Protein AF-A0A1V1PHQ9-F1 (afdb_monomer_lite)

Foldseek 3Di:
DPPPPVVVVVVVVVVVVVVVVVVVVLVVVLVVLLVVCVVVVNDLVSADDDPNLVVLVVCCVPPVPVDDPSSVVSSVSNVVVPDDDDDDDDPVPVVVVVVVVVVVVVVVVVVVVVVVVVVVVVVVVVVVVVVVVVVVVVVVVVVVVVVVVVVVVVVVVVVVVVVVVVVVVVVVVVVVVVVVVVVVVVVVVVVVVVVVVVVVVVVVVVVVVVVVVVVVVVVVVVVVVVVVVVVVVVVVVVVVVVVVVVVVVVVVVVVVVVVVVVVVVVVVVVVVVVVVVVVVVVVVVVVVVVVLVVVVVVLVVVVVPDPDDPVVVVVVVVVDCVVVSVD

Sequence (327 aa):
MVHDILFKEWGRLHGWIQENRDFRLWRKRIQSKMWYWEKNGQKNEDLLTGELLTDSLQWLTNDANQIEFSEKRYIQNSAAKNKPDATKQGLTFISRCILLFILMGSLGFGIWYVWDINRNMTRLSQKNATLFQDLVKTQKKLSHTKIALDNLNKKFKESEKKWQNALDKASSADHKIAQANEKLQSAQDIKWRSEQQMQFATQKLKESKTLLTQARKKQEALKEQTQEFENHYQEQVAAIQRQTLELEEQKKQAEIKMAAAEQLAQDAQAQLQLVSEKKAQSETLIQEMKQKQATLTQAACAFALTHLTLDEWRVQMEKSPLKTICK

Structure (mmCIF, N/CA/C/O backbone):
data_AF-A0A1V1PHQ9-F1
#
_entry.id   AF-A0A1V1PHQ9-F1
#
loop_
_atom_site.group_PDB
_atom_site.id
_atom_site.type_symbol
_atom_site.label_atom_id
_atom_site.label_alt_id
_atom_site.label_comp_id
_atom_site.label_asym_id
_atom_site.label_entity_id
_atom_site.label_seq_id
_atom_site.pdbx_PDB_ins_code
_atom_site.Cartn_x
_atom_site.Cartn_y
_atom_site.Cartn_z
_atom_site.occupancy
_atom_site.B_iso_or_equiv
_atom_site.auth_seq_id
_atom_site.auth_comp_id
_atom_site.auth_asym_id
_atom_site.auth_atom_id
_atom_site.pdbx_PDB_model_num
ATOM 1 N N . MET A 1 1 ? 130.730 26.580 -158.365 1.00 49.72 1 MET A N 1
ATOM 2 C CA . MET A 1 1 ? 129.714 27.416 -157.686 1.00 49.72 1 MET A CA 1
ATOM 3 C C . MET A 1 1 ? 128.763 28.001 -158.726 1.00 49.72 1 MET A C 1
ATOM 5 O O . MET A 1 1 ? 129.133 29.007 -159.294 1.00 49.72 1 MET A O 1
ATOM 9 N N . VAL A 1 2 ? 127.637 27.334 -159.029 1.00 46.44 2 VAL A N 1
ATOM 10 C CA . VAL A 1 2 ? 126.248 27.856 -159.233 1.00 46.44 2 VAL A CA 1
ATOM 11 C C . VAL A 1 2 ? 125.299 26.624 -159.226 1.00 46.44 2 VAL A C 1
ATOM 13 O O . VAL A 1 2 ? 124.386 26.502 -160.031 1.00 46.44 2 VAL A O 1
ATOM 16 N N . HIS A 1 3 ? 125.563 25.629 -158.366 1.00 40.47 3 HIS A N 1
ATOM 17 C CA . HIS A 1 3 ? 124.906 24.309 -158.426 1.00 40.47 3 HIS A CA 1
ATOM 18 C C . HIS A 1 3 ? 123.846 24.054 -157.337 1.00 40.47 3 HIS A C 1
ATOM 20 O O . HIS A 1 3 ? 123.144 23.060 -157.436 1.00 40.47 3 HIS A O 1
ATOM 26 N N . ASP A 1 4 ? 123.627 24.976 -156.390 1.00 50.78 4 ASP A N 1
ATOM 27 C CA . ASP A 1 4 ? 122.652 24.793 -155.290 1.00 50.78 4 ASP A CA 1
ATOM 28 C C . ASP A 1 4 ? 121.482 25.797 -155.279 1.00 50.78 4 ASP A C 1
ATOM 30 O O . ASP A 1 4 ? 120.686 25.825 -154.341 1.00 50.78 4 ASP A O 1
ATOM 34 N N . ILE A 1 5 ? 121.324 26.617 -156.324 1.00 56.03 5 ILE A N 1
ATOM 35 C CA . ILE A 1 5 ? 120.223 27.601 -156.407 1.00 56.03 5 ILE A CA 1
ATOM 36 C C . ILE A 1 5 ? 119.071 27.080 -157.283 1.00 56.03 5 ILE A C 1
ATOM 38 O O . ILE A 1 5 ? 117.904 27.293 -156.962 1.00 56.03 5 ILE A O 1
ATOM 42 N N . LEU A 1 6 ? 119.367 26.298 -158.328 1.00 54.62 6 LEU A N 1
ATOM 43 C CA . LEU A 1 6 ? 118.345 25.839 -159.278 1.00 54.62 6 LEU A CA 1
ATOM 44 C C . LEU A 1 6 ? 117.381 24.790 -158.687 1.00 54.62 6 LEU A C 1
ATOM 46 O O . LEU A 1 6 ? 116.218 24.742 -159.071 1.00 54.62 6 LEU A O 1
ATOM 50 N N . PHE A 1 7 ? 117.825 23.985 -157.714 1.00 51.03 7 PHE A N 1
ATOM 51 C CA . PHE A 1 7 ? 116.984 22.948 -157.095 1.00 51.03 7 PHE A CA 1
ATOM 52 C C . PHE A 1 7 ? 116.076 23.482 -155.970 1.00 51.03 7 PHE A C 1
ATOM 54 O O . PHE A 1 7 ? 115.004 22.928 -155.727 1.00 51.03 7 PHE A O 1
ATOM 61 N N . LYS A 1 8 ? 116.452 24.589 -155.312 1.00 56.22 8 LYS A N 1
ATOM 62 C CA . LYS A 1 8 ? 115.644 25.228 -154.254 1.00 56.22 8 LYS A CA 1
ATOM 63 C C . LYS A 1 8 ? 114.531 26.110 -154.833 1.00 56.22 8 LYS A C 1
ATOM 65 O O . LYS A 1 8 ? 113.407 26.089 -154.333 1.00 56.22 8 LYS A O 1
ATOM 70 N N . GLU A 1 9 ? 114.820 26.813 -155.927 1.00 55.72 9 GLU A N 1
ATOM 71 C CA . GLU A 1 9 ? 113.828 27.580 -156.695 1.00 55.72 9 GLU A CA 1
ATOM 72 C C . GLU A 1 9 ? 112.777 26.656 -157.347 1.00 55.72 9 GLU A C 1
ATOM 74 O O . GLU A 1 9 ? 111.597 26.999 -157.389 1.00 55.72 9 GLU A O 1
ATOM 79 N N . TRP A 1 10 ? 113.153 25.435 -157.761 1.00 58.56 10 TRP A N 1
ATOM 80 C CA . TRP A 1 10 ? 112.211 24.476 -158.359 1.00 58.56 10 TRP A CA 1
ATOM 81 C C . TRP A 1 10 ? 111.178 23.929 -157.364 1.00 58.56 10 TRP A C 1
ATOM 83 O O . TRP A 1 10 ? 110.011 23.762 -157.716 1.00 58.56 10 TRP A O 1
ATOM 93 N N . GLY A 1 11 ? 111.563 23.705 -156.102 1.00 59.81 11 GLY A N 1
ATOM 94 C CA . GLY A 1 11 ? 110.620 23.320 -155.044 1.00 59.81 11 GLY A CA 1
ATOM 95 C C . GLY A 1 11 ? 109.602 24.423 -154.734 1.00 59.81 11 GLY A C 1
ATOM 96 O O . GLY A 1 11 ? 108.412 24.148 -154.579 1.00 59.81 11 GLY A O 1
ATOM 97 N N . ARG A 1 12 ? 110.049 25.687 -154.727 1.00 58.88 12 ARG A N 1
ATOM 98 C CA . ARG A 1 12 ? 109.178 26.856 -154.533 1.00 58.88 12 ARG A CA 1
ATOM 99 C C . ARG A 1 12 ? 108.238 27.073 -155.723 1.00 58.88 12 ARG A C 1
ATOM 101 O O . ARG A 1 12 ? 107.055 27.328 -155.516 1.00 58.88 12 ARG A O 1
ATOM 108 N N . LEU A 1 13 ? 108.723 26.884 -156.953 1.00 58.47 13 LEU A N 1
ATOM 109 C CA . LEU A 1 13 ? 107.897 26.936 -158.162 1.00 58.47 13 LEU A CA 1
ATOM 110 C C . LEU A 1 13 ? 106.876 25.787 -158.207 1.00 58.47 13 LEU A C 1
ATOM 112 O O . LEU A 1 13 ? 105.729 26.002 -158.591 1.00 58.47 13 LEU A O 1
ATOM 116 N N . HIS A 1 14 ? 107.253 24.580 -157.769 1.00 58.72 14 HIS A N 1
ATOM 117 C CA . HIS A 1 14 ? 106.327 23.450 -157.675 1.00 58.72 14 HIS A CA 1
ATOM 118 C C . HIS A 1 14 ? 105.219 23.703 -156.641 1.00 58.72 14 HIS A C 1
ATOM 120 O O . HIS A 1 14 ? 104.053 23.439 -156.932 1.00 58.72 14 HIS A O 1
ATOM 126 N N . GLY A 1 15 ? 105.559 24.287 -155.485 1.00 59.06 15 GLY A N 1
ATOM 127 C CA . GLY A 1 15 ? 104.583 24.742 -154.489 1.00 59.06 15 GLY A CA 1
ATOM 128 C C . GLY A 1 15 ? 103.615 25.783 -155.056 1.00 59.06 15 GLY A C 1
ATOM 129 O O . GLY A 1 15 ? 102.404 25.600 -154.968 1.00 59.06 15 GLY A O 1
ATOM 130 N N . TRP A 1 16 ? 104.127 26.801 -155.758 1.00 59.09 16 TRP A N 1
ATOM 131 C CA . TRP A 1 16 ? 103.294 27.804 -156.432 1.00 59.09 16 TRP A CA 1
ATOM 132 C C . TRP A 1 16 ? 102.409 27.214 -157.534 1.00 59.09 16 TRP A C 1
ATOM 134 O O . TRP A 1 16 ? 101.294 27.691 -157.739 1.00 59.09 16 TRP A O 1
ATOM 144 N N . ILE A 1 17 ? 102.856 26.171 -158.239 1.00 61.22 17 ILE A N 1
ATOM 145 C CA . ILE A 1 17 ? 102.028 25.463 -159.226 1.00 61.22 17 ILE A CA 1
ATOM 146 C C . ILE A 1 17 ? 100.921 24.648 -158.539 1.00 61.22 17 ILE A C 1
ATOM 148 O O . ILE A 1 17 ? 99.804 24.614 -159.065 1.00 61.22 17 ILE A O 1
ATOM 152 N N . GLN A 1 18 ? 101.197 24.019 -157.390 1.00 60.84 18 GLN A N 1
ATOM 153 C CA . GLN A 1 18 ? 100.200 23.246 -156.638 1.00 60.84 18 GLN A CA 1
ATOM 154 C C . GLN A 1 18 ? 99.158 24.134 -155.948 1.00 60.84 18 GLN A C 1
ATOM 156 O O . GLN A 1 18 ? 97.969 23.911 -156.162 1.00 60.84 18 GLN A O 1
ATOM 161 N N . GLU A 1 19 ? 99.559 25.197 -155.245 1.00 60.97 19 GLU A N 1
ATOM 162 C CA . GLU A 1 19 ? 98.617 26.172 -154.662 1.00 60.97 19 GLU A CA 1
ATOM 163 C C . GLU A 1 19 ? 97.726 26.805 -155.740 1.00 60.97 19 GLU A C 1
ATOM 165 O O . GLU A 1 19 ? 96.507 26.890 -155.583 1.00 60.97 19 GLU A O 1
ATOM 170 N N . ASN A 1 20 ? 98.295 27.145 -156.904 1.00 67.62 20 ASN A N 1
ATOM 171 C CA . ASN A 1 20 ? 97.505 27.615 -158.043 1.00 67.62 20 ASN A CA 1
ATOM 172 C C . ASN A 1 20 ? 96.567 26.539 -158.614 1.00 67.62 20 ASN A C 1
ATOM 174 O O . ASN A 1 20 ? 95.558 26.870 -159.242 1.00 67.62 20 ASN A O 1
ATOM 178 N N . ARG A 1 21 ? 96.882 25.248 -158.466 1.00 71.19 21 ARG A N 1
ATOM 179 C CA . ARG A 1 21 ? 96.007 24.158 -158.915 1.00 71.19 21 ARG A CA 1
ATOM 180 C C . ARG A 1 21 ? 94.809 24.015 -157.987 1.00 71.19 21 ARG A C 1
ATOM 182 O O . ARG A 1 21 ? 93.690 23.971 -158.497 1.00 71.19 21 ARG A O 1
ATOM 189 N N . ASP A 1 22 ? 95.033 23.993 -156.679 1.00 77.44 22 ASP A N 1
ATOM 190 C CA . ASP A 1 22 ? 93.967 23.839 -155.687 1.00 77.44 22 ASP A CA 1
ATOM 191 C C . ASP A 1 22 ? 93.032 25.048 -155.691 1.00 77.44 22 ASP A C 1
ATOM 193 O O . ASP A 1 22 ? 91.812 24.877 -155.757 1.00 77.44 22 ASP A O 1
ATOM 197 N N . PHE A 1 23 ? 93.586 26.260 -155.800 1.00 80.12 23 PHE A N 1
ATOM 198 C CA . PHE A 1 23 ? 92.797 27.475 -155.993 1.00 80.12 23 PHE A CA 1
ATOM 199 C C . PHE A 1 23 ? 91.944 27.415 -157.270 1.00 80.12 23 PHE A C 1
ATOM 201 O O . PHE A 1 23 ? 90.744 27.688 -157.235 1.00 80.12 23 PHE A O 1
ATOM 208 N N . ARG A 1 24 ? 92.511 26.992 -158.413 1.00 78.38 24 ARG A N 1
ATOM 209 C CA . ARG A 1 24 ? 91.743 26.868 -159.670 1.00 78.38 24 ARG A CA 1
ATOM 210 C C . ARG A 1 24 ? 90.658 25.794 -159.600 1.00 78.38 24 ARG A C 1
ATOM 212 O O . ARG A 1 24 ? 89.600 25.968 -160.207 1.00 78.38 24 ARG A O 1
ATOM 219 N N . LEU A 1 25 ? 90.901 24.686 -158.902 1.00 82.56 25 LEU A N 1
ATOM 220 C CA . LEU A 1 25 ? 89.904 23.631 -158.714 1.00 82.56 25 LEU A CA 1
ATOM 221 C C . LEU A 1 25 ? 88.771 24.098 -157.797 1.00 82.56 25 LEU A C 1
ATOM 223 O O . LEU A 1 25 ? 87.603 23.936 -158.157 1.00 82.56 25 LEU A O 1
ATOM 227 N N . TRP A 1 26 ? 89.098 24.730 -156.668 1.00 89.00 26 TRP A N 1
ATOM 228 C CA . TRP A 1 26 ? 88.119 25.359 -155.782 1.00 89.00 26 TRP A CA 1
ATOM 229 C C . TRP A 1 26 ? 87.288 26.408 -156.531 1.00 89.00 26 TRP A C 1
ATOM 231 O O . TRP A 1 26 ? 86.058 26.328 -156.522 1.00 89.00 26 TRP A O 1
ATOM 241 N N . ARG A 1 27 ? 87.931 27.313 -157.281 1.00 85.06 27 ARG A N 1
ATOM 242 C CA . ARG A 1 27 ? 87.243 28.365 -158.040 1.00 85.06 27 ARG A CA 1
ATOM 243 C C . ARG A 1 27 ? 86.282 27.786 -159.075 1.00 85.06 27 ARG A C 1
ATOM 245 O O . ARG A 1 27 ? 85.144 28.231 -159.155 1.00 85.06 27 ARG A O 1
ATOM 252 N N . LYS A 1 28 ? 86.665 26.723 -159.796 1.00 84.06 28 LYS A N 1
ATOM 253 C CA . LYS A 1 28 ? 85.746 26.013 -160.709 1.00 84.06 28 LYS A CA 1
ATOM 254 C C . LYS A 1 28 ? 84.532 25.420 -159.986 1.00 84.06 28 LYS A C 1
ATOM 256 O O . LYS A 1 28 ? 83.418 25.493 -160.507 1.00 84.06 28 LYS A O 1
ATOM 261 N N . ARG A 1 29 ? 84.721 24.842 -158.792 1.00 84.81 29 ARG A N 1
ATOM 262 C CA . ARG A 1 29 ? 83.612 24.303 -157.980 1.00 84.81 29 ARG A CA 1
ATOM 263 C C . ARG A 1 29 ? 82.683 25.421 -157.511 1.00 84.81 29 ARG A C 1
ATOM 265 O O . ARG A 1 29 ? 81.466 25.261 -157.608 1.00 84.81 29 ARG A O 1
ATOM 272 N N . ILE A 1 30 ? 83.239 26.551 -157.068 1.00 89.38 30 ILE A N 1
ATOM 273 C CA . ILE A 1 30 ? 82.442 27.703 -156.646 1.00 89.38 30 ILE A CA 1
ATOM 274 C C . ILE A 1 30 ? 81.691 28.324 -157.819 1.00 89.38 30 ILE A C 1
ATOM 276 O O . ILE A 1 30 ? 80.504 28.580 -157.685 1.00 89.38 30 ILE A O 1
ATOM 280 N N . GLN A 1 31 ? 82.328 28.492 -158.979 1.00 84.88 31 GLN A N 1
ATOM 281 C CA . GLN A 1 31 ? 81.698 29.090 -160.156 1.00 84.88 31 GLN A CA 1
ATOM 282 C C . GLN A 1 31 ? 80.524 28.250 -160.649 1.00 84.88 31 GLN A C 1
ATOM 284 O O . GLN A 1 31 ? 79.486 28.798 -160.999 1.00 84.88 31 GLN A O 1
ATOM 289 N N . SER A 1 32 ? 80.639 26.919 -160.609 1.00 83.88 32 SER A N 1
ATOM 290 C CA . SER A 1 32 ? 79.523 26.032 -160.950 1.00 83.88 32 SER A CA 1
ATOM 291 C C . SER A 1 32 ? 78.339 26.189 -159.986 1.00 83.88 32 SER A C 1
ATOM 293 O O . SER A 1 32 ? 77.191 26.260 -160.427 1.00 83.88 32 SER A O 1
ATOM 295 N N . LYS A 1 33 ? 78.604 26.286 -158.677 1.00 85.38 33 LYS A N 1
ATOM 296 C CA . LYS A 1 33 ? 77.566 26.487 -157.652 1.00 85.38 33 LYS A CA 1
ATOM 297 C C . LYS A 1 33 ? 76.956 27.887 -157.705 1.00 85.38 33 LYS A C 1
ATOM 299 O O . LYS A 1 33 ? 75.740 28.015 -157.634 1.00 85.38 33 LYS A O 1
ATOM 304 N N . MET A 1 34 ? 77.782 28.908 -157.902 1.00 86.50 34 MET A N 1
ATOM 305 C CA . MET A 1 34 ? 77.365 30.297 -158.063 1.00 86.50 34 MET A CA 1
ATOM 306 C C . MET A 1 34 ? 76.504 30.464 -159.313 1.00 86.50 34 MET A C 1
ATOM 308 O O . MET A 1 34 ? 75.430 31.042 -159.224 1.00 86.50 34 MET A O 1
ATOM 312 N N . TRP A 1 35 ? 76.909 29.879 -160.445 1.00 83.81 35 TRP A N 1
ATOM 313 C CA . TRP A 1 35 ? 76.111 29.885 -161.672 1.00 83.81 35 TRP A CA 1
ATOM 314 C C . TRP A 1 35 ? 74.739 29.237 -161.458 1.00 83.81 35 TRP A C 1
ATOM 316 O O . TRP A 1 35 ? 73.723 29.755 -161.918 1.00 83.81 35 TRP A O 1
ATOM 326 N N . TYR A 1 36 ? 74.690 28.125 -160.719 1.00 82.62 36 TYR A N 1
ATOM 327 C CA . TYR A 1 36 ? 73.429 27.477 -160.367 1.00 82.62 36 TYR A CA 1
ATOM 328 C C . TYR A 1 36 ? 72.560 28.360 -159.453 1.00 82.62 36 TYR A C 1
ATOM 330 O O . TYR A 1 36 ? 71.375 28.535 -159.723 1.00 82.62 36 TYR A O 1
ATOM 338 N N . TRP A 1 37 ? 73.151 28.978 -158.426 1.00 86.44 37 TRP A N 1
ATOM 339 C CA . TRP A 1 37 ? 72.472 29.901 -157.511 1.00 86.44 37 TRP A CA 1
ATOM 340 C C . TRP A 1 37 ? 71.928 31.147 -158.226 1.00 86.44 37 TRP A C 1
ATOM 342 O O . TRP A 1 37 ? 70.776 31.525 -158.010 1.00 86.44 37 TRP A O 1
ATOM 352 N N . GLU A 1 38 ? 72.706 31.757 -159.121 1.00 83.94 38 GLU A N 1
ATOM 353 C CA . GLU A 1 38 ? 72.272 32.906 -159.922 1.00 83.94 38 GLU A CA 1
ATOM 354 C C . GL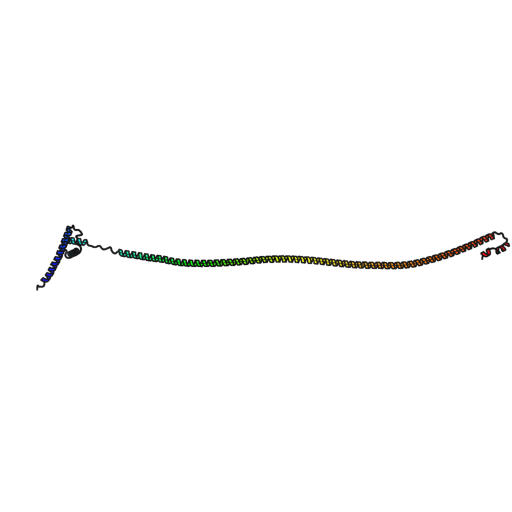U A 1 38 ? 71.130 32.527 -160.872 1.00 83.94 38 GLU A C 1
ATOM 356 O O . GLU A 1 38 ? 70.126 33.239 -160.941 1.00 83.94 38 GLU A O 1
ATOM 361 N N . LYS A 1 39 ? 71.225 31.369 -161.542 1.00 83.56 39 LYS A N 1
ATOM 362 C CA . LYS A 1 39 ? 70.180 30.875 -162.451 1.00 83.56 39 LYS A CA 1
ATOM 363 C C . LYS A 1 39 ? 68.880 30.518 -161.725 1.00 83.56 39 LYS A C 1
ATOM 365 O O . LYS A 1 39 ? 67.801 30.715 -162.279 1.00 83.56 39 LYS A O 1
ATOM 370 N N . ASN A 1 40 ? 68.965 30.034 -160.488 1.00 81.19 40 ASN A N 1
ATOM 371 C CA . ASN A 1 40 ? 67.804 29.649 -159.681 1.00 81.19 40 ASN A CA 1
ATOM 372 C C . ASN A 1 40 ? 67.140 30.811 -158.924 1.00 81.19 40 ASN A C 1
ATOM 374 O O . ASN A 1 40 ? 66.288 30.576 -158.064 1.00 81.19 40 ASN A O 1
ATOM 378 N N . GLY A 1 41 ? 67.493 32.061 -159.242 1.00 80.31 41 GLY A N 1
ATOM 379 C CA . GLY A 1 41 ? 66.896 33.245 -158.622 1.00 80.31 41 GLY A CA 1
ATOM 380 C C . GLY A 1 41 ? 67.435 33.539 -157.222 1.00 80.31 41 GLY A C 1
ATOM 381 O O . GLY A 1 41 ? 66.714 34.090 -156.397 1.00 80.31 41 GLY A O 1
ATOM 382 N N . GLN A 1 42 ? 68.688 33.161 -156.947 1.00 82.69 42 GLN A N 1
ATOM 383 C CA . GLN A 1 42 ? 69.408 33.457 -155.704 1.00 82.69 42 GLN A CA 1
ATOM 384 C C . GLN A 1 42 ? 68.741 32.905 -154.432 1.00 82.69 42 GLN A C 1
ATOM 386 O O . GLN A 1 42 ? 68.815 33.507 -153.359 1.00 82.69 42 GLN A O 1
ATOM 391 N N . LYS A 1 43 ? 68.100 31.734 -154.521 1.00 79.00 43 LYS A N 1
ATOM 392 C CA . LYS A 1 43 ? 67.432 31.095 -153.377 1.00 79.00 43 LYS A CA 1
ATOM 393 C C . LYS A 1 43 ? 68.413 30.776 -152.248 1.00 79.00 43 LYS A C 1
ATOM 395 O O . LYS A 1 43 ? 69.524 30.304 -152.477 1.00 79.00 43 LYS A O 1
ATOM 400 N N . ASN A 1 44 ? 67.952 30.946 -151.007 1.00 77.31 44 ASN A N 1
ATOM 401 C CA . ASN A 1 44 ? 68.740 30.674 -149.798 1.00 77.31 44 ASN A CA 1
ATOM 402 C C . ASN A 1 44 ? 69.182 29.206 -149.664 1.00 77.31 44 ASN A C 1
ATOM 404 O O . ASN A 1 44 ? 70.065 28.903 -148.864 1.00 77.31 44 ASN A O 1
ATOM 408 N N . GLU A 1 45 ? 68.526 28.288 -150.367 1.00 79.44 45 GLU A N 1
ATOM 409 C CA . GLU A 1 45 ? 68.794 26.844 -150.364 1.00 79.44 45 GLU A CA 1
ATOM 410 C C . GLU A 1 45 ? 70.058 26.488 -151.158 1.00 79.44 45 GLU A C 1
ATOM 412 O O . GLU A 1 45 ? 70.767 25.557 -150.792 1.00 79.44 45 GLU A O 1
ATOM 417 N N . ASP A 1 46 ? 70.376 27.285 -152.182 1.00 80.38 46 ASP A N 1
ATOM 418 C CA . ASP A 1 46 ? 71.490 27.065 -153.112 1.00 80.38 46 ASP A CA 1
ATOM 419 C C . ASP A 1 46 ? 72.783 27.790 -152.670 1.00 80.38 46 ASP A C 1
ATOM 421 O O . ASP A 1 46 ? 73.755 27.881 -153.424 1.00 80.38 46 ASP A O 1
ATOM 425 N N . LEU A 1 47 ? 72.808 28.324 -151.443 1.00 86.06 47 LEU A N 1
ATOM 426 C CA . LEU A 1 47 ? 73.989 28.922 -150.813 1.00 86.06 47 LEU A CA 1
ATOM 427 C C . LEU A 1 47 ? 74.984 27.844 -150.348 1.00 86.06 47 LEU A C 1
ATOM 429 O O . LEU A 1 47 ? 74.616 26.700 -150.073 1.00 86.06 47 LEU A O 1
ATOM 433 N N . LEU A 1 48 ? 76.263 28.212 -150.237 1.00 83.19 48 LEU A N 1
ATOM 434 C CA . LEU A 1 48 ? 77.316 27.302 -149.787 1.00 83.19 48 LEU A CA 1
ATOM 435 C C . LEU A 1 48 ? 77.047 26.836 -148.352 1.00 83.19 48 LEU A C 1
ATOM 437 O O . LEU A 1 48 ? 76.728 27.628 -147.466 1.00 83.19 48 LEU A O 1
ATOM 441 N N . THR A 1 49 ? 77.211 25.539 -148.115 1.00 80.06 49 THR A N 1
ATOM 442 C CA . THR A 1 49 ? 77.052 24.912 -146.799 1.00 80.06 49 THR A CA 1
ATOM 443 C C . THR A 1 49 ? 78.170 23.900 -146.556 1.00 80.06 49 THR A C 1
ATOM 445 O O . THR A 1 49 ? 78.769 23.380 -147.500 1.00 80.06 49 THR A O 1
ATOM 448 N N . GLY A 1 50 ? 78.469 23.639 -145.280 1.00 82.38 50 GLY A N 1
ATOM 449 C CA . GLY A 1 50 ? 79.481 22.665 -144.868 1.00 82.38 50 GLY A CA 1
ATOM 450 C C . GLY A 1 50 ? 80.909 23.048 -145.270 1.00 82.38 50 GLY A C 1
ATOM 451 O O . GLY A 1 50 ? 81.279 24.220 -145.261 1.00 82.38 50 GLY A O 1
ATOM 452 N N . GLU A 1 51 ? 81.704 22.042 -145.629 1.00 81.44 51 GLU A N 1
ATOM 453 C CA . GLU A 1 51 ? 83.140 22.157 -145.930 1.00 81.44 51 GLU A CA 1
ATOM 454 C C . GLU A 1 51 ? 83.444 23.175 -147.040 1.00 81.44 51 GLU A C 1
ATOM 456 O O . GLU A 1 51 ? 84.328 24.009 -146.883 1.00 81.44 51 GLU A O 1
ATOM 461 N N . LEU A 1 52 ? 82.632 23.222 -148.105 1.00 81.62 52 LEU A N 1
ATOM 462 C CA . LEU A 1 52 ? 82.839 24.169 -149.206 1.00 81.62 52 LEU A CA 1
ATOM 463 C C . LEU A 1 52 ? 82.623 25.632 -148.778 1.00 81.62 52 LEU A C 1
ATOM 465 O O . LEU A 1 52 ? 83.219 26.522 -149.379 1.00 81.62 52 LEU A O 1
ATOM 469 N N . LEU A 1 53 ? 81.806 25.905 -147.749 1.00 86.94 53 LEU A N 1
ATOM 470 C CA . LEU A 1 53 ? 81.690 27.248 -147.164 1.00 86.94 53 LEU A CA 1
ATOM 471 C C . LEU A 1 53 ? 82.939 27.587 -146.343 1.00 86.94 53 LEU A C 1
ATOM 473 O O . LEU A 1 53 ? 83.454 28.697 -146.459 1.00 86.94 53 LEU A O 1
ATOM 477 N N . THR A 1 54 ? 83.438 26.632 -145.557 1.00 82.81 54 THR A N 1
ATOM 478 C CA . THR A 1 54 ? 84.662 26.791 -144.760 1.00 82.81 54 THR A CA 1
ATOM 479 C C . THR A 1 54 ? 85.871 27.071 -145.650 1.00 82.81 54 THR A C 1
ATOM 481 O O . THR A 1 54 ? 86.535 28.089 -145.454 1.00 82.81 54 THR A O 1
ATOM 484 N N . ASP A 1 55 ? 86.090 26.254 -146.686 1.00 84.00 55 ASP A N 1
ATOM 485 C CA . ASP A 1 55 ? 87.171 26.440 -147.662 1.00 84.00 55 ASP A CA 1
ATOM 486 C C . ASP A 1 55 ? 87.073 27.814 -148.329 1.00 84.00 55 ASP A C 1
ATOM 488 O O . ASP A 1 55 ? 88.053 28.540 -148.471 1.00 84.00 55 ASP A O 1
ATOM 492 N N . SER A 1 56 ? 85.858 28.210 -148.710 1.00 86.56 56 SER A N 1
ATOM 493 C CA . SER A 1 56 ? 85.613 29.495 -149.363 1.00 86.56 56 SER A CA 1
ATOM 494 C C . SER A 1 56 ? 85.898 30.695 -148.462 1.00 86.56 56 SER A C 1
ATOM 496 O O . SER A 1 56 ? 86.443 31.694 -148.932 1.00 86.56 56 SER A O 1
ATOM 498 N N . LEU A 1 57 ? 85.565 30.608 -147.171 1.00 85.44 57 LEU A N 1
ATOM 499 C CA . LEU A 1 57 ? 85.917 31.635 -146.188 1.00 85.44 57 LEU A CA 1
ATOM 500 C C . LEU A 1 57 ? 87.433 31.692 -145.950 1.00 85.44 57 LEU A C 1
ATOM 502 O O . LEU A 1 57 ? 87.987 32.782 -145.788 1.00 85.44 57 LEU A O 1
ATOM 506 N N . GLN A 1 58 ? 88.114 30.546 -145.987 1.00 84.88 58 GLN A N 1
ATOM 507 C CA . GLN A 1 58 ? 89.567 30.473 -145.857 1.00 84.88 58 GLN A CA 1
ATOM 508 C C . GLN A 1 58 ? 90.277 31.112 -147.060 1.00 84.88 58 GLN A C 1
ATOM 510 O O . GLN A 1 58 ? 91.148 31.959 -146.865 1.00 84.88 58 GLN A O 1
ATOM 515 N N . TRP A 1 59 ? 89.860 30.810 -148.295 1.00 85.75 59 TRP A N 1
ATOM 516 C CA . TRP A 1 59 ? 90.396 31.461 -149.500 1.00 85.75 59 TRP A CA 1
ATOM 517 C C . TRP A 1 59 ? 90.120 32.967 -149.527 1.00 85.75 59 TRP A C 1
ATOM 519 O O . TRP A 1 59 ? 91.002 33.745 -149.894 1.00 85.75 59 TRP A O 1
ATOM 529 N N . LEU A 1 60 ? 88.936 33.396 -149.070 1.00 84.62 60 LEU A N 1
ATOM 530 C CA . LEU A 1 60 ? 88.605 34.816 -148.927 1.00 84.62 60 LEU A CA 1
ATOM 531 C C . LEU A 1 60 ? 89.512 35.534 -147.915 1.00 84.62 60 LEU A C 1
ATOM 533 O O . LEU A 1 60 ? 89.769 36.722 -148.081 1.00 84.62 60 LEU A O 1
ATOM 537 N N . THR A 1 61 ? 89.995 34.829 -146.890 1.00 82.81 61 THR A N 1
ATOM 538 C CA . THR A 1 61 ? 90.908 35.387 -145.879 1.00 82.81 61 THR A CA 1
ATOM 539 C C . THR A 1 61 ? 92.354 35.415 -146.373 1.00 82.81 61 THR A C 1
ATOM 541 O O . THR A 1 61 ? 93.058 36.393 -146.138 1.00 82.81 61 THR A O 1
ATOM 544 N N . ASN A 1 62 ? 92.787 34.363 -147.074 1.00 77.25 62 ASN A N 1
ATOM 545 C CA . ASN A 1 62 ? 94.178 34.197 -147.489 1.00 77.25 62 ASN A CA 1
ATOM 546 C C . ASN A 1 62 ? 94.568 35.078 -148.680 1.00 77.25 62 ASN A C 1
ATOM 548 O O . ASN A 1 62 ? 95.656 35.646 -148.667 1.00 77.25 62 ASN A O 1
ATOM 552 N N . ASP A 1 63 ? 93.718 35.192 -149.707 1.00 71.31 63 ASP A N 1
ATOM 553 C CA . ASP A 1 63 ? 94.093 35.914 -150.930 1.00 71.31 63 ASP A CA 1
ATOM 554 C C . ASP A 1 63 ? 92.886 36.566 -151.624 1.00 71.31 63 ASP A C 1
ATOM 556 O O . ASP A 1 63 ? 92.517 36.287 -152.770 1.00 71.31 63 ASP A O 1
ATOM 560 N N . ALA A 1 64 ? 92.232 37.466 -150.885 1.00 70.94 64 ALA A N 1
ATOM 561 C CA . ALA A 1 64 ? 91.003 38.132 -151.308 1.00 70.94 64 ALA A CA 1
ATOM 562 C C . ALA A 1 64 ? 91.123 38.855 -152.662 1.00 70.94 64 ALA A C 1
ATOM 564 O O . ALA A 1 64 ? 90.110 39.060 -153.328 1.00 70.94 64 ALA A O 1
ATOM 565 N N . ASN A 1 65 ? 92.315 39.287 -153.080 1.00 71.69 65 ASN A N 1
ATOM 566 C CA . ASN A 1 65 ? 92.488 40.103 -154.286 1.00 71.69 65 ASN A CA 1
ATOM 567 C C . ASN A 1 65 ? 92.336 39.304 -155.591 1.00 71.69 65 ASN A C 1
ATOM 569 O O . ASN A 1 65 ? 92.043 39.900 -156.624 1.00 71.69 65 ASN A O 1
ATOM 573 N N . GLN A 1 66 ? 92.474 37.975 -155.548 1.00 75.44 66 GLN A N 1
ATOM 574 C CA . GLN A 1 66 ? 92.339 37.107 -156.727 1.00 75.44 66 GLN A CA 1
ATOM 575 C C . GLN A 1 66 ? 90.900 36.612 -156.974 1.00 75.44 66 GLN A C 1
ATOM 577 O O . GLN A 1 66 ? 90.628 35.983 -158.001 1.00 75.44 66 GLN A O 1
ATOM 582 N N . ILE A 1 67 ? 89.979 36.883 -156.040 1.00 81.31 67 ILE A N 1
ATOM 583 C CA . ILE A 1 67 ? 88.581 36.431 -156.072 1.00 81.31 67 ILE A CA 1
ATOM 584 C C . ILE A 1 67 ? 87.688 37.558 -156.599 1.00 81.31 67 ILE A C 1
ATOM 586 O O . ILE A 1 67 ? 87.737 38.691 -156.107 1.00 81.31 67 ILE A O 1
ATOM 590 N N . GLU A 1 68 ? 86.848 37.240 -157.582 1.00 80.00 68 GLU A N 1
ATOM 591 C CA . GLU A 1 68 ? 85.965 38.212 -158.224 1.00 80.00 68 GLU A CA 1
ATOM 592 C C . GLU A 1 68 ? 84.839 38.663 -157.281 1.00 80.00 68 GLU A C 1
ATOM 594 O O . GLU A 1 68 ? 84.423 37.945 -156.370 1.00 80.00 68 GLU A O 1
ATOM 599 N N . PHE A 1 69 ? 84.322 39.877 -157.477 1.00 79.88 69 PHE A N 1
ATOM 600 C CA . PHE A 1 69 ? 83.297 40.454 -156.604 1.00 79.88 69 PHE A CA 1
ATOM 601 C C . PHE A 1 69 ? 82.022 39.593 -156.503 1.00 79.88 69 PHE A C 1
ATOM 603 O O . PHE A 1 69 ? 81.453 39.464 -155.417 1.00 79.88 69 PHE A O 1
ATOM 610 N N . SER A 1 70 ? 81.595 38.976 -157.609 1.00 80.44 70 SER A N 1
ATOM 611 C CA . SER A 1 70 ? 80.456 38.047 -157.660 1.00 80.44 70 SER A CA 1
ATOM 612 C C . SER A 1 70 ? 80.668 36.833 -156.746 1.00 80.44 70 SER A C 1
ATOM 614 O O . SER A 1 70 ? 79.810 36.521 -155.917 1.00 80.44 70 SER A O 1
ATOM 616 N N . GLU A 1 71 ? 81.855 36.226 -156.809 1.00 84.94 71 GLU A N 1
ATOM 617 C CA . GLU A 1 71 ? 82.258 35.089 -155.975 1.00 84.94 71 GLU A CA 1
ATOM 618 C C . GLU A 1 71 ? 82.292 35.485 -154.490 1.00 84.94 71 GLU A C 1
ATOM 620 O O . GLU A 1 71 ? 81.727 34.784 -153.648 1.00 84.94 71 GLU A O 1
ATOM 625 N N . LYS A 1 72 ? 82.857 36.657 -154.153 1.00 85.62 72 LYS A N 1
ATOM 626 C CA . LYS A 1 72 ? 82.857 37.172 -152.769 1.00 85.62 72 LYS A CA 1
ATOM 627 C C . LYS A 1 72 ? 81.445 37.344 -152.222 1.00 85.62 72 LYS A C 1
ATOM 629 O O . LYS A 1 72 ? 81.170 36.935 -151.093 1.00 85.62 72 LYS A O 1
ATOM 634 N N . ARG A 1 73 ? 80.547 37.930 -153.018 1.00 84.06 73 ARG A N 1
ATOM 635 C CA . ARG A 1 73 ? 79.152 38.159 -152.625 1.00 84.06 73 ARG A CA 1
ATOM 636 C C . ARG A 1 73 ? 78.432 36.841 -152.344 1.00 84.06 73 ARG A C 1
ATOM 638 O O . ARG A 1 73 ? 77.722 36.734 -151.344 1.00 84.06 73 ARG A O 1
ATOM 645 N N . TYR A 1 74 ? 78.644 35.833 -153.187 1.00 84.94 74 TYR A N 1
ATOM 646 C CA . TYR A 1 74 ? 78.062 34.506 -152.997 1.00 84.94 74 TYR A CA 1
ATOM 647 C C . TYR A 1 74 ? 78.545 33.838 -151.694 1.00 84.94 74 TYR A C 1
ATOM 649 O O . TYR A 1 74 ? 77.735 33.312 -150.921 1.00 84.94 74 TYR A O 1
ATOM 657 N N . ILE A 1 75 ? 79.843 33.936 -151.385 1.00 85.75 75 ILE A N 1
ATOM 658 C CA . ILE A 1 75 ? 80.431 33.402 -150.143 1.00 85.75 75 ILE A CA 1
ATOM 659 C C . ILE A 1 75 ? 79.880 34.130 -148.908 1.00 85.75 75 ILE A C 1
ATOM 661 O O . ILE A 1 75 ? 79.470 33.492 -147.938 1.00 85.75 75 ILE A O 1
ATOM 665 N N . GLN A 1 76 ? 79.816 35.463 -148.941 1.00 84.69 76 GLN A N 1
ATOM 666 C CA . GLN A 1 76 ? 79.341 36.268 -147.810 1.00 84.69 76 GLN A CA 1
ATOM 667 C C . GLN A 1 76 ? 77.860 36.025 -147.490 1.00 84.69 76 GLN A C 1
ATOM 669 O O . GLN A 1 76 ? 77.505 35.867 -146.320 1.00 84.69 76 GLN A O 1
ATOM 674 N N . ASN A 1 77 ? 77.005 35.912 -148.512 1.00 83.06 77 ASN A N 1
ATOM 675 C CA . ASN A 1 77 ? 75.594 35.559 -148.322 1.00 83.06 77 ASN A CA 1
ATOM 676 C C . ASN A 1 77 ? 75.436 34.183 -147.658 1.00 83.06 77 ASN A C 1
ATOM 678 O O . ASN A 1 77 ? 74.578 33.992 -146.796 1.00 83.06 77 ASN A O 1
ATOM 682 N N . SER A 1 78 ? 76.303 33.236 -148.017 1.00 84.44 78 SER A N 1
ATOM 683 C CA . SER A 1 78 ? 76.305 31.887 -147.450 1.00 84.44 78 SER A CA 1
ATOM 684 C C . SER A 1 78 ? 76.721 31.867 -145.970 1.00 84.44 78 SER A C 1
ATOM 686 O O . SER A 1 78 ? 76.182 31.090 -145.179 1.00 84.44 78 SER A O 1
ATOM 688 N N . ALA A 1 79 ? 77.627 32.760 -145.560 1.00 81.62 79 ALA A N 1
ATOM 689 C CA . ALA A 1 79 ? 78.071 32.883 -144.171 1.00 81.62 79 ALA A CA 1
ATOM 690 C C . ALA A 1 79 ? 77.013 33.521 -143.249 1.00 81.62 79 ALA A C 1
ATOM 692 O O . ALA A 1 79 ? 76.853 33.092 -142.106 1.00 81.62 79 ALA A O 1
ATOM 693 N N . ALA A 1 80 ? 76.256 34.511 -143.734 1.00 78.81 80 ALA A N 1
ATOM 694 C CA . ALA A 1 80 ? 75.251 35.213 -142.928 1.00 78.81 80 ALA A CA 1
ATOM 695 C C . ALA A 1 80 ? 74.099 34.304 -142.457 1.00 78.81 80 ALA A C 1
ATOM 697 O O . ALA A 1 80 ? 73.556 34.511 -141.374 1.00 78.81 80 ALA A O 1
ATOM 698 N N . LYS A 1 81 ? 73.755 33.271 -143.237 1.00 75.94 81 LYS A N 1
ATOM 699 C CA . LYS A 1 81 ? 72.676 32.324 -142.916 1.00 75.94 81 LYS A CA 1
ATOM 700 C C . LYS A 1 81 ? 73.024 31.350 -141.776 1.00 75.94 81 LYS A C 1
ATOM 702 O O . LYS A 1 81 ? 72.118 30.848 -141.121 1.00 75.94 81 LYS A O 1
ATOM 707 N N . ASN A 1 82 ? 74.304 31.069 -141.525 1.00 64.62 82 ASN A N 1
ATOM 708 C CA . ASN A 1 82 ? 74.740 29.935 -140.695 1.00 64.62 82 ASN A CA 1
ATOM 709 C C . ASN A 1 82 ? 75.204 30.310 -139.263 1.00 64.62 82 ASN A C 1
ATOM 711 O O . ASN A 1 82 ? 76.065 29.632 -138.706 1.00 64.62 82 ASN A O 1
ATOM 715 N N . LYS A 1 83 ? 74.650 31.359 -138.631 1.00 59.09 83 LYS A N 1
ATOM 716 C CA . LYS A 1 83 ? 74.928 31.682 -137.209 1.00 59.09 83 LYS A CA 1
ATOM 717 C C . LYS A 1 83 ? 73.942 30.962 -136.255 1.00 59.09 83 LYS A C 1
ATOM 719 O O . LYS A 1 83 ? 72.742 31.149 -136.428 1.00 59.09 83 LYS A O 1
ATOM 724 N N . PRO A 1 84 ? 74.396 30.176 -135.254 1.00 52.41 84 PRO A N 1
ATOM 725 C CA . PRO A 1 84 ? 73.511 29.499 -134.291 1.00 52.41 84 PRO A CA 1
ATOM 726 C C . PRO A 1 84 ? 73.204 30.329 -133.018 1.00 52.41 84 PRO A C 1
ATOM 728 O O . PRO A 1 84 ? 74.122 30.808 -132.353 1.00 52.41 84 PRO A O 1
ATOM 731 N N . ASP A 1 85 ? 71.918 30.440 -132.646 1.00 48.09 85 ASP A N 1
ATOM 732 C CA . ASP A 1 85 ? 71.402 31.091 -131.422 1.00 48.09 85 ASP A CA 1
ATOM 733 C C . ASP A 1 85 ? 71.441 30.157 -130.190 1.00 48.09 85 ASP A C 1
ATOM 735 O O . ASP A 1 85 ? 70.873 29.063 -130.206 1.00 48.09 85 ASP A O 1
ATOM 739 N N . ALA A 1 86 ? 72.042 30.595 -129.076 1.00 55.19 86 ALA A N 1
ATOM 740 C CA . ALA A 1 86 ? 72.184 29.810 -127.842 1.00 55.19 86 ALA A CA 1
ATOM 741 C C . ALA A 1 86 ? 71.661 30.570 -126.608 1.00 55.19 86 ALA A C 1
ATOM 743 O O . ALA A 1 86 ? 72.364 31.441 -126.109 1.00 55.19 86 ALA A O 1
ATOM 744 N N . THR A 1 87 ? 70.451 30.268 -126.092 1.00 55.16 87 THR A N 1
ATOM 745 C CA . THR A 1 87 ? 69.992 30.696 -124.733 1.00 55.16 87 THR A CA 1
ATOM 746 C C . THR A 1 87 ? 68.637 30.102 -124.265 1.00 55.16 87 THR A C 1
ATOM 748 O O . THR A 1 87 ? 67.747 30.846 -123.870 1.00 55.16 87 THR A O 1
ATOM 751 N N . LYS A 1 88 ? 68.418 28.769 -124.239 1.00 56.06 88 LYS A N 1
ATOM 752 C CA . LYS A 1 88 ? 67.189 28.181 -123.615 1.00 56.06 88 LYS A CA 1
ATOM 753 C C . LYS A 1 88 ? 67.338 26.783 -122.969 1.00 56.06 88 LYS A C 1
ATOM 755 O O . LYS A 1 88 ? 66.519 25.912 -123.241 1.00 56.06 88 LYS A O 1
ATOM 760 N N . GLN A 1 89 ? 68.335 26.527 -122.106 1.00 56.03 89 GLN A N 1
ATOM 761 C CA . GLN A 1 89 ? 68.459 25.201 -121.440 1.00 56.03 89 GLN A CA 1
ATOM 762 C C . GLN A 1 89 ? 68.748 25.188 -119.913 1.00 56.03 89 GLN A C 1
ATOM 764 O O . GLN A 1 89 ? 68.740 24.115 -119.320 1.00 56.03 89 GLN A O 1
ATOM 769 N N . GLY A 1 90 ? 68.919 26.329 -119.224 1.00 55.03 90 GLY A N 1
ATOM 770 C CA . GLY A 1 90 ? 69.299 26.357 -117.789 1.00 55.03 90 GLY A CA 1
ATOM 771 C C . GLY A 1 90 ? 68.173 26.485 -116.741 1.00 55.03 90 GLY A C 1
ATOM 772 O O . GLY A 1 90 ? 68.409 26.252 -115.559 1.00 55.03 90 GLY A O 1
ATOM 773 N N . LEU A 1 91 ? 66.944 26.850 -117.127 1.00 58.16 91 LEU A N 1
ATOM 774 C CA . LEU A 1 91 ? 65.889 27.250 -116.172 1.00 58.16 91 LEU A CA 1
ATOM 775 C C . LEU A 1 91 ? 65.043 26.077 -115.628 1.00 58.16 91 LEU A C 1
ATOM 777 O O . LEU A 1 91 ? 64.362 26.206 -114.612 1.00 58.16 91 LEU A O 1
ATOM 781 N N . THR A 1 92 ? 65.090 24.910 -116.273 1.00 60.69 92 THR A N 1
ATOM 782 C CA . THR A 1 92 ? 64.239 23.756 -115.928 1.00 60.69 92 THR A CA 1
ATOM 783 C C . THR A 1 92 ? 64.756 22.945 -114.734 1.00 60.69 92 THR A C 1
ATOM 785 O O . THR A 1 92 ? 63.962 22.335 -114.018 1.00 60.69 92 THR A O 1
ATOM 788 N N . PHE A 1 93 ? 66.065 22.959 -114.466 1.00 65.19 93 PHE A N 1
ATOM 789 C CA . PHE A 1 93 ? 66.659 22.189 -113.363 1.00 65.19 93 PHE A CA 1
ATOM 790 C C . PHE A 1 93 ? 66.368 22.793 -111.981 1.00 65.19 93 PHE A C 1
ATOM 792 O O . PHE A 1 93 ? 65.991 22.067 -111.063 1.00 65.19 93 PHE A O 1
ATOM 799 N N . ILE A 1 94 ? 66.461 24.119 -111.838 1.00 72.75 94 ILE A N 1
ATOM 800 C CA . ILE A 1 94 ? 66.240 24.809 -110.552 1.00 72.75 94 ILE A CA 1
ATOM 801 C C . ILE A 1 94 ? 64.775 24.670 -110.103 1.00 72.75 94 ILE A C 1
ATOM 803 O O . ILE A 1 94 ? 64.502 24.390 -108.937 1.00 72.75 94 ILE A O 1
ATOM 807 N N . SER A 1 95 ? 63.831 24.772 -111.045 1.00 69.62 95 SER A N 1
ATOM 808 C CA . SER A 1 95 ? 62.398 24.590 -110.777 1.00 69.62 95 SER A CA 1
ATOM 809 C C . SER A 1 95 ? 62.068 23.184 -110.246 1.00 69.62 95 SER A C 1
ATOM 811 O O . SER A 1 95 ? 61.288 23.053 -109.301 1.00 69.62 95 SER A O 1
ATOM 813 N N . ARG A 1 96 ? 62.717 22.131 -110.772 1.00 76.50 96 ARG A N 1
ATOM 814 C CA . ARG A 1 96 ? 62.529 20.749 -110.285 1.00 76.50 96 ARG A CA 1
ATOM 815 C C . ARG A 1 96 ? 63.047 20.552 -108.858 1.00 76.50 96 ARG A C 1
ATOM 817 O O . ARG A 1 96 ? 62.383 19.875 -108.079 1.00 76.50 96 ARG A O 1
ATOM 824 N N . CYS A 1 97 ? 64.175 21.158 -108.487 1.00 81.06 97 CYS A N 1
ATOM 825 C CA . CYS A 1 97 ? 64.713 21.040 -107.127 1.00 81.06 97 CYS A CA 1
ATOM 826 C C . CYS A 1 97 ? 63.824 21.727 -106.079 1.00 81.06 97 CYS A C 1
ATOM 828 O O . CYS A 1 97 ? 63.609 21.169 -105.005 1.00 81.06 97 CYS A O 1
ATOM 830 N N . ILE A 1 98 ? 63.257 22.896 -106.398 1.00 81.75 98 ILE A N 1
ATOM 831 C CA . ILE A 1 98 ? 62.357 23.625 -105.488 1.00 81.75 98 ILE A CA 1
ATOM 832 C C . ILE A 1 98 ? 61.058 22.837 -105.258 1.00 81.75 98 ILE A C 1
ATOM 834 O O . ILE A 1 98 ? 60.623 22.690 -104.117 1.00 81.75 98 ILE A O 1
ATOM 838 N N . LEU A 1 99 ? 60.474 22.261 -106.316 1.00 80.38 99 LEU A N 1
ATOM 839 C CA . LEU A 1 99 ? 59.280 21.412 -106.204 1.00 80.38 99 LEU A CA 1
ATOM 840 C C . LEU A 1 99 ? 59.520 20.176 -105.331 1.00 80.38 99 LEU A C 1
ATOM 842 O O . LEU A 1 99 ? 58.671 19.837 -104.508 1.00 80.38 99 LEU A O 1
ATOM 846 N N . LEU A 1 100 ? 60.681 19.530 -105.467 1.00 82.50 100 LEU A N 1
ATOM 847 C CA . LEU A 1 100 ? 61.039 18.376 -104.640 1.00 82.50 100 LEU A CA 1
ATOM 848 C C . LEU A 1 100 ? 61.241 18.755 -103.170 1.00 82.50 100 LEU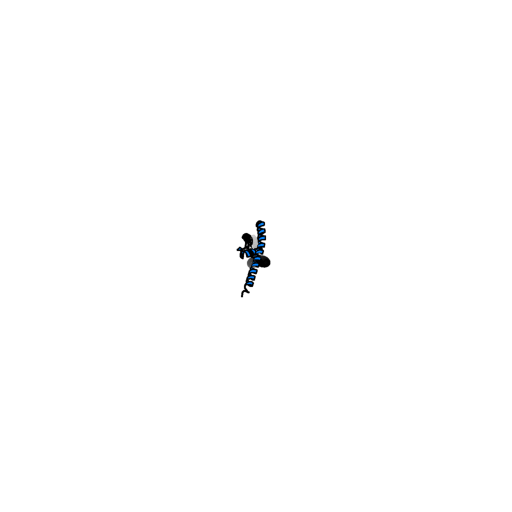 A C 1
ATOM 850 O O . LEU A 1 100 ? 60.798 18.014 -102.297 1.00 82.50 100 LEU A O 1
ATOM 854 N N . PHE A 1 101 ? 61.836 19.914 -102.882 1.00 85.00 101 PHE A N 1
ATOM 855 C CA . PHE A 1 101 ? 62.008 20.393 -101.507 1.00 85.00 101 PHE A CA 1
ATOM 856 C C . PHE A 1 101 ? 60.665 20.702 -100.830 1.00 85.00 101 PHE A C 1
ATOM 858 O O . PHE A 1 101 ? 60.457 20.339 -99.673 1.00 85.00 101 PHE A O 1
ATOM 865 N N . ILE A 1 102 ? 59.725 21.310 -101.563 1.00 85.38 102 ILE A N 1
ATOM 866 C CA . ILE A 1 102 ? 58.365 21.580 -101.071 1.00 85.38 102 ILE A CA 1
ATOM 867 C C . ILE A 1 102 ? 57.602 20.267 -100.852 1.00 85.38 102 ILE A C 1
ATOM 869 O O . ILE A 1 102 ? 56.976 20.094 -99.807 1.00 85.38 102 ILE A O 1
ATOM 873 N N . LEU A 1 103 ? 57.693 19.312 -101.785 1.00 84.25 103 LEU A N 1
ATOM 874 C CA . LEU A 1 103 ? 57.076 17.989 -101.641 1.00 84.25 103 LEU A CA 1
ATOM 875 C C . LEU A 1 103 ? 57.631 17.235 -100.427 1.00 84.25 103 LEU A C 1
ATOM 877 O O . LEU A 1 103 ? 56.854 16.746 -99.608 1.00 84.25 103 LEU A O 1
ATOM 881 N N . MET A 1 104 ? 58.953 17.200 -100.258 1.00 84.62 104 MET A N 1
ATOM 882 C CA . MET A 1 104 ? 59.603 16.520 -99.135 1.00 84.62 104 MET A CA 1
ATOM 883 C C . MET A 1 104 ? 59.285 17.203 -97.795 1.00 84.62 104 MET A C 1
ATOM 885 O O . MET A 1 104 ? 59.004 16.519 -96.810 1.00 84.62 104 MET A O 1
ATOM 889 N N . GLY A 1 105 ? 59.235 18.539 -97.771 1.00 85.44 105 GLY A N 1
ATOM 890 C CA . GLY A 1 105 ? 58.799 19.316 -96.611 1.00 85.44 105 GLY A CA 1
ATOM 891 C C . GLY A 1 105 ? 57.334 19.068 -96.247 1.00 85.44 105 GLY A C 1
ATOM 892 O O . GLY A 1 105 ? 57.027 18.867 -95.076 1.00 85.44 105 GLY A O 1
ATOM 893 N N . SER A 1 106 ? 56.434 18.997 -97.233 1.00 83.50 106 SER A N 1
ATOM 894 C CA . SER A 1 106 ? 55.007 18.720 -97.008 1.00 83.50 106 SER A CA 1
ATOM 895 C C . SER A 1 106 ? 54.751 17.298 -96.499 1.00 83.50 106 SER A C 1
ATOM 897 O O . SER A 1 106 ? 53.927 17.104 -95.608 1.00 83.50 106 SER A O 1
ATOM 899 N N . LEU A 1 107 ? 55.502 16.310 -96.998 1.00 85.94 107 LEU A N 1
ATOM 900 C CA . LEU A 1 107 ? 55.433 14.923 -96.538 1.00 85.94 107 LEU A CA 1
ATOM 901 C C . LEU A 1 107 ? 55.989 14.785 -95.119 1.00 85.94 107 LEU A C 1
ATOM 903 O O . LEU A 1 107 ? 55.347 14.171 -94.268 1.00 85.94 107 LEU A O 1
ATOM 907 N N . GLY A 1 108 ? 57.136 15.409 -94.835 1.00 86.88 108 GLY A N 1
ATOM 908 C CA . GLY A 1 108 ? 57.696 15.462 -93.485 1.00 86.88 108 GLY A CA 1
ATOM 909 C C . GLY A 1 108 ? 56.754 16.152 -92.496 1.00 86.88 108 GLY A C 1
ATOM 910 O O . GLY A 1 108 ? 56.541 15.649 -91.394 1.00 86.88 108 GLY A O 1
ATOM 911 N N . PHE A 1 109 ? 56.120 17.252 -92.911 1.00 88.56 109 PHE A N 1
ATOM 912 C CA . PHE A 1 109 ? 55.137 17.969 -92.102 1.00 88.56 109 PHE A CA 1
ATOM 913 C C . PHE A 1 109 ? 53.856 17.159 -91.890 1.00 88.56 109 PHE A C 1
ATOM 915 O O . PHE A 1 109 ? 53.345 17.131 -90.779 1.00 88.56 109 PHE A O 1
ATOM 922 N N . GLY A 1 110 ? 53.365 16.442 -92.906 1.00 84.31 110 GLY A N 1
ATOM 923 C CA . GLY A 1 110 ? 52.214 15.546 -92.775 1.00 84.31 110 GLY A CA 1
ATOM 924 C C . GLY A 1 110 ? 52.478 14.401 -91.796 1.00 84.31 110 GLY A C 1
ATOM 925 O O . GLY A 1 110 ? 51.652 14.132 -90.925 1.00 84.31 110 GLY A O 1
ATOM 926 N N . ILE A 1 111 ? 53.659 13.779 -91.874 1.00 85.56 111 ILE A N 1
ATOM 927 C CA . ILE A 1 111 ? 54.083 12.735 -90.930 1.00 85.56 111 ILE A CA 1
ATOM 928 C C . ILE A 1 111 ? 54.215 13.311 -89.513 1.00 85.56 111 ILE A C 1
ATOM 930 O O . ILE A 1 111 ? 53.729 12.701 -88.562 1.00 85.56 111 ILE A O 1
ATOM 934 N N . TRP A 1 112 ? 54.812 14.497 -89.359 1.00 87.69 112 TRP A N 1
ATOM 935 C CA . TRP A 1 112 ? 54.938 15.174 -88.066 1.00 87.69 112 TRP A CA 1
ATOM 936 C C . TRP A 1 112 ? 53.578 15.581 -87.478 1.00 87.69 112 TRP A C 1
ATOM 938 O O . TRP A 1 112 ? 53.336 15.350 -86.298 1.00 87.69 112 TRP A O 1
ATOM 948 N N . TYR A 1 113 ? 52.665 16.103 -88.299 1.00 86.19 113 TYR A N 1
ATOM 949 C CA . TYR A 1 113 ? 51.319 16.519 -87.899 1.00 86.19 113 TYR A CA 1
ATOM 950 C C . TYR A 1 113 ? 50.463 15.326 -87.450 1.00 86.19 113 TYR A C 1
ATOM 952 O O . TYR A 1 113 ? 49.825 15.373 -86.398 1.00 86.19 113 TYR A O 1
ATOM 960 N N . VAL A 1 114 ? 50.505 14.210 -88.189 1.00 80.25 114 VAL A N 1
ATOM 961 C CA . VAL A 1 114 ? 49.832 12.961 -87.793 1.00 80.25 114 VAL A CA 1
ATOM 962 C C . VAL A 1 114 ? 50.462 12.373 -86.527 1.00 80.25 114 VAL A C 1
ATOM 964 O O . VAL A 1 114 ? 49.742 11.910 -85.640 1.00 80.25 114 VAL A O 1
ATOM 967 N N . TRP A 1 115 ? 51.792 12.414 -86.403 1.00 83.00 115 TRP A N 1
ATOM 968 C CA . TRP A 1 115 ? 52.497 11.956 -85.205 1.00 83.00 115 TRP A CA 1
ATOM 969 C C . TRP A 1 115 ? 52.156 12.797 -83.968 1.00 83.00 115 TRP A C 1
ATOM 971 O O . TRP A 1 115 ? 51.929 12.227 -82.901 1.00 83.00 115 TRP A O 1
ATOM 981 N N . ASP A 1 116 ? 52.051 14.122 -84.099 1.00 83.06 116 ASP A N 1
ATOM 982 C CA . ASP A 1 116 ? 51.687 15.026 -83.003 1.00 83.06 116 ASP A CA 1
ATOM 983 C C . ASP A 1 116 ? 50.241 14.807 -82.532 1.00 83.06 116 ASP A C 1
ATOM 985 O O . ASP A 1 116 ? 49.992 14.625 -81.336 1.00 83.06 116 ASP A O 1
ATOM 989 N N . ILE A 1 117 ? 49.290 14.690 -83.467 1.00 78.12 117 ILE A N 1
ATOM 990 C CA . ILE A 1 117 ? 47.898 14.346 -83.143 1.00 78.12 117 ILE A CA 1
ATOM 991 C C . ILE A 1 117 ? 47.829 12.986 -82.444 1.00 78.12 117 ILE A C 1
ATOM 993 O O . ILE A 1 117 ? 47.167 12.852 -81.414 1.00 78.12 117 ILE A O 1
ATOM 997 N N . ASN A 1 118 ? 48.550 11.981 -82.947 1.00 80.62 118 ASN A N 1
ATOM 998 C CA . ASN A 1 118 ? 48.557 10.647 -82.350 1.00 80.62 118 ASN A CA 1
ATOM 999 C C . ASN A 1 118 ? 49.223 10.633 -80.957 1.00 80.62 118 ASN A C 1
ATOM 1001 O O . ASN A 1 118 ? 48.770 9.949 -80.033 1.00 80.62 118 ASN A O 1
ATOM 1005 N N . ARG A 1 119 ? 50.267 11.443 -80.749 1.00 75.06 119 ARG A N 1
ATOM 1006 C CA . ARG A 1 119 ? 50.913 11.622 -79.440 1.00 75.06 119 ARG A CA 1
ATOM 1007 C C . ARG A 1 119 ? 49.981 12.297 -78.433 1.00 75.06 119 ARG A C 1
ATOM 1009 O O . ARG A 1 119 ? 49.959 11.924 -77.259 1.00 75.06 119 ARG A O 1
ATOM 1016 N N . ASN A 1 120 ? 49.182 13.257 -78.880 1.00 77.38 120 ASN A N 1
ATOM 1017 C CA . ASN A 1 120 ? 48.165 13.882 -78.041 1.00 77.38 120 ASN A CA 1
ATOM 1018 C C . ASN A 1 120 ? 47.005 12.910 -77.754 1.00 77.38 120 ASN A C 1
ATOM 1020 O O . ASN A 1 120 ? 46.535 12.842 -76.618 1.00 77.38 120 ASN A O 1
ATOM 1024 N N . MET A 1 121 ? 46.628 12.069 -78.721 1.00 73.50 121 MET A N 1
ATOM 1025 C CA . MET A 1 121 ? 45.571 11.062 -78.570 1.00 73.50 121 MET A CA 1
ATOM 1026 C C . MET A 1 121 ? 45.941 9.946 -77.584 1.00 73.50 121 MET A C 1
ATOM 1028 O O . MET A 1 121 ? 45.122 9.545 -76.760 1.00 73.50 121 MET A O 1
ATOM 1032 N N . THR A 1 122 ? 47.192 9.485 -77.596 1.00 72.94 122 THR A N 1
ATOM 1033 C CA . THR A 1 122 ? 47.687 8.486 -76.629 1.00 72.94 122 THR A CA 1
ATOM 1034 C C . THR A 1 122 ? 47.766 9.037 -75.204 1.00 72.94 122 THR A C 1
ATOM 1036 O O . THR A 1 122 ? 47.446 8.337 -74.244 1.00 72.94 122 THR A O 1
ATOM 1039 N N . ARG A 1 123 ? 48.113 10.318 -75.031 1.00 74.56 123 ARG A N 1
ATOM 1040 C CA . ARG A 1 123 ? 48.043 10.984 -73.718 1.00 74.56 123 ARG A CA 1
ATOM 1041 C C . ARG A 1 123 ? 46.605 11.111 -73.213 1.00 74.56 123 ARG A C 1
ATOM 1043 O O . ARG A 1 123 ? 46.366 10.950 -72.017 1.00 74.56 123 ARG A O 1
ATOM 1050 N N . LEU A 1 124 ? 45.652 11.388 -74.103 1.00 74.75 124 LEU A N 1
ATOM 1051 C CA . LEU A 1 124 ? 44.228 11.442 -73.765 1.00 74.75 124 LEU A CA 1
ATOM 1052 C C . LEU A 1 124 ? 43.676 10.058 -73.414 1.00 74.75 124 LEU A C 1
ATOM 1054 O O . LEU A 1 124 ? 42.946 9.936 -72.433 1.00 74.75 124 LEU A O 1
ATOM 1058 N N . SER A 1 125 ? 44.063 9.008 -74.142 1.00 73.38 125 SER A N 1
ATOM 1059 C CA . SER A 1 125 ? 43.618 7.644 -73.838 1.00 73.38 125 SER A CA 1
ATOM 1060 C C . SER A 1 125 ? 44.140 7.159 -72.485 1.00 73.38 125 SER A C 1
ATOM 1062 O O . SER A 1 125 ? 43.382 6.557 -71.728 1.00 73.38 125 SER A O 1
ATOM 1064 N N . GLN A 1 126 ? 45.386 7.487 -72.129 1.00 79.31 126 GLN A N 1
ATOM 1065 C CA . GLN A 1 126 ? 45.947 7.172 -70.814 1.00 79.31 126 GLN A CA 1
ATOM 1066 C C . GLN A 1 126 ? 45.228 7.920 -69.687 1.00 79.31 126 GLN A C 1
ATOM 1068 O O . GLN A 1 126 ? 44.836 7.293 -68.705 1.00 79.31 126 GLN A O 1
ATOM 1073 N N . LYS A 1 127 ? 44.991 9.232 -69.842 1.00 76.38 127 LYS A N 1
ATOM 1074 C CA . LYS A 1 127 ? 44.231 10.027 -68.860 1.00 76.38 127 LYS A CA 1
ATOM 1075 C C . LYS A 1 127 ? 42.802 9.511 -68.688 1.00 76.38 127 LYS A C 1
ATOM 1077 O O . LYS A 1 127 ? 42.318 9.406 -67.562 1.00 76.38 127 LYS A O 1
ATOM 1082 N N . ASN A 1 128 ? 42.144 9.141 -69.786 1.00 78.75 128 ASN A N 1
ATOM 1083 C CA . ASN A 1 128 ? 40.812 8.548 -69.746 1.00 78.75 128 ASN A CA 1
ATOM 1084 C C . ASN A 1 128 ? 40.838 7.182 -69.050 1.00 78.75 128 ASN A C 1
ATOM 1086 O O . ASN A 1 128 ? 40.001 6.932 -68.190 1.00 78.75 128 ASN A O 1
ATOM 1090 N N . ALA A 1 129 ? 41.823 6.326 -69.336 1.00 79.50 129 ALA A N 1
ATOM 1091 C CA . ALA A 1 129 ? 41.963 5.027 -68.680 1.00 79.50 129 ALA A CA 1
ATOM 1092 C C . ALA A 1 129 ? 42.178 5.154 -67.160 1.00 79.50 129 ALA A C 1
ATOM 1094 O O . ALA A 1 129 ? 41.544 4.429 -66.392 1.00 79.50 129 ALA A O 1
ATOM 1095 N N . THR A 1 130 ? 43.010 6.102 -66.709 1.00 81.38 130 THR A N 1
ATOM 1096 C CA . THR A 1 130 ? 43.201 6.364 -65.272 1.00 81.38 130 THR A CA 1
ATOM 1097 C C . THR A 1 130 ? 41.940 6.926 -64.621 1.00 81.38 130 THR A C 1
ATOM 1099 O O . THR A 1 130 ? 41.562 6.472 -63.544 1.00 81.38 130 THR A O 1
ATOM 1102 N N . LEU A 1 131 ? 41.234 7.841 -65.300 1.00 80.06 131 LEU A N 1
ATOM 1103 C CA . LEU A 1 131 ? 39.955 8.372 -64.823 1.00 80.06 131 LEU A CA 1
ATOM 1104 C C . LEU A 1 131 ? 38.904 7.267 -64.689 1.00 80.06 131 LEU A C 1
ATOM 1106 O O . LEU A 1 131 ? 38.233 7.198 -63.666 1.00 80.06 131 LEU A O 1
ATOM 1110 N N . PHE A 1 132 ? 38.791 6.358 -65.663 1.00 80.38 132 PHE A N 1
ATOM 1111 C CA . PHE A 1 132 ? 37.876 5.218 -65.569 1.00 80.38 132 PHE A CA 1
ATOM 1112 C C . PHE A 1 132 ? 38.230 4.289 -64.406 1.00 80.38 132 PHE A C 1
ATOM 1114 O O . PHE A 1 132 ? 37.336 3.861 -63.675 1.00 80.38 132 PHE A O 1
ATOM 1121 N N . GLN A 1 133 ? 39.515 4.004 -64.179 1.00 86.19 133 GLN A N 1
ATOM 1122 C CA . GLN A 1 133 ? 39.927 3.209 -63.021 1.00 86.19 133 GLN A CA 1
ATOM 1123 C C . GLN A 1 133 ? 39.569 3.889 -61.695 1.00 86.19 133 GLN A C 1
ATOM 1125 O O . GLN A 1 133 ? 39.106 3.218 -60.771 1.00 86.19 133 GLN A O 1
ATOM 1130 N N . ASP A 1 134 ? 39.746 5.203 -61.591 1.00 83.31 134 ASP A N 1
ATOM 1131 C CA . ASP A 1 134 ? 39.402 5.946 -60.380 1.00 83.31 134 ASP A CA 1
ATOM 1132 C C . ASP A 1 134 ? 37.884 6.086 -60.190 1.00 83.31 134 ASP A C 1
ATOM 1134 O O . ASP A 1 134 ? 37.400 5.969 -59.060 1.00 83.31 134 ASP A O 1
ATOM 1138 N N . LEU A 1 135 ? 37.104 6.204 -61.270 1.00 82.69 135 LEU A N 1
ATOM 1139 C CA . LEU A 1 135 ? 35.638 6.119 -61.239 1.00 82.69 135 LEU A CA 1
ATOM 1140 C C . LEU A 1 135 ? 35.156 4.747 -60.744 1.00 82.69 135 LEU A C 1
ATOM 1142 O O . LEU A 1 135 ? 34.296 4.667 -59.870 1.00 82.69 135 LEU A O 1
ATOM 1146 N N . VAL A 1 136 ? 35.758 3.650 -61.209 1.00 86.75 136 VAL A N 1
ATOM 1147 C CA . VAL A 1 136 ? 35.411 2.301 -60.728 1.00 86.75 136 VAL A CA 1
ATOM 1148 C C . VAL A 1 136 ? 35.809 2.114 -59.259 1.00 86.75 136 VAL A C 1
ATOM 1150 O O . VAL A 1 136 ? 35.036 1.569 -58.467 1.00 86.75 136 VAL A O 1
ATOM 1153 N N . LYS A 1 137 ? 36.990 2.597 -58.844 1.00 85.75 137 LYS A N 1
ATOM 1154 C CA . LYS A 1 137 ? 37.418 2.552 -57.433 1.00 85.75 137 LYS A CA 1
ATOM 1155 C C . LYS A 1 137 ? 36.483 3.357 -56.533 1.00 85.75 137 LYS A C 1
ATOM 1157 O O . LYS A 1 137 ? 36.140 2.890 -55.447 1.00 85.75 137 LYS A O 1
ATOM 1162 N N . THR A 1 138 ? 36.081 4.555 -56.954 1.00 78.31 138 THR A N 1
ATOM 1163 C CA . THR A 1 138 ? 35.150 5.404 -56.196 1.00 78.31 138 THR A CA 1
ATOM 1164 C C . THR A 1 138 ? 33.757 4.787 -56.136 1.00 78.31 138 THR A C 1
ATOM 1166 O O . THR A 1 138 ? 33.190 4.723 -55.048 1.00 78.31 138 THR A O 1
ATOM 1169 N N . GLN A 1 139 ? 33.253 4.210 -57.228 1.00 87.19 139 GLN A N 1
ATOM 1170 C CA . GLN A 1 139 ? 31.997 3.456 -57.236 1.00 87.19 139 GLN A CA 1
ATOM 1171 C C . GLN A 1 139 ? 32.046 2.250 -56.285 1.00 87.19 139 GLN A C 1
ATOM 1173 O O . GLN A 1 139 ? 31.113 2.024 -55.512 1.00 87.19 139 GLN A O 1
ATOM 1178 N N . LYS A 1 140 ? 33.159 1.505 -56.268 1.00 82.56 140 LYS A N 1
ATOM 1179 C CA . LYS A 1 140 ? 33.355 0.391 -55.331 1.00 82.56 140 LYS A CA 1
ATOM 1180 C C . LYS A 1 140 ? 33.370 0.879 -53.880 1.00 82.56 140 LYS A C 1
ATOM 1182 O O . LYS A 1 140 ? 32.666 0.308 -53.049 1.00 82.56 140 LYS A O 1
ATOM 1187 N N . LYS A 1 141 ? 34.091 1.964 -53.572 1.00 83.25 141 LYS A N 1
ATOM 1188 C CA . LYS A 1 141 ? 34.059 2.601 -52.241 1.00 83.25 141 LYS A CA 1
ATOM 1189 C C . LYS A 1 141 ? 32.637 3.018 -51.852 1.00 83.25 141 LYS A C 1
ATOM 1191 O O . LYS A 1 141 ? 32.227 2.713 -50.739 1.00 83.25 141 LYS A O 1
ATOM 1196 N N . LEU A 1 142 ? 31.876 3.614 -52.772 1.00 84.00 142 LEU A N 1
ATOM 1197 C CA . LEU A 1 142 ? 30.485 4.018 -52.552 1.00 84.00 142 LEU A CA 1
ATOM 1198 C C . LEU A 1 142 ? 29.567 2.816 -52.256 1.00 84.00 142 LEU A C 1
ATOM 1200 O O . LEU A 1 142 ? 28.681 2.889 -51.409 1.00 84.00 142 LEU A O 1
ATOM 1204 N N . SER A 1 143 ? 29.783 1.679 -52.923 1.00 79.69 143 SER A N 1
ATOM 1205 C CA . SER A 1 143 ? 29.029 0.453 -52.630 1.00 79.69 143 SER A CA 1
ATOM 1206 C C . SER A 1 143 ? 29.358 -0.112 -51.245 1.00 79.69 143 SER A C 1
ATOM 1208 O O . SER A 1 143 ? 28.452 -0.486 -50.503 1.00 79.69 143 SER A O 1
ATOM 1210 N N . HIS A 1 144 ? 30.636 -0.104 -50.849 1.00 80.56 144 HIS A N 1
ATOM 1211 C CA . HIS A 1 144 ? 31.049 -0.533 -49.513 1.00 80.56 144 HIS A CA 1
ATOM 1212 C C . HIS A 1 144 ? 30.500 0.389 -48.421 1.00 80.56 144 HIS A C 1
ATOM 1214 O O . HIS A 1 144 ? 30.039 -0.108 -47.394 1.00 80.56 144 HIS A O 1
ATOM 1220 N N . THR A 1 145 ? 30.494 1.709 -48.637 1.00 80.25 145 THR A N 1
ATOM 1221 C CA . THR A 1 145 ? 29.892 2.651 -47.683 1.00 80.25 145 THR A CA 1
ATOM 1222 C C . THR A 1 145 ? 28.379 2.480 -47.602 1.00 80.25 145 THR A C 1
ATOM 1224 O O . THR A 1 145 ? 27.839 2.522 -46.501 1.00 80.25 145 THR A O 1
ATOM 1227 N N . LYS A 1 146 ? 27.694 2.198 -48.719 1.00 83.62 146 LYS A N 1
ATOM 1228 C CA . LYS A 1 146 ? 26.259 1.873 -48.719 1.00 83.62 146 LYS A CA 1
ATOM 1229 C C . LYS A 1 146 ? 25.955 0.618 -47.892 1.00 83.62 146 LYS A C 1
ATOM 1231 O O . LYS A 1 146 ? 25.096 0.664 -47.022 1.00 83.62 146 LYS A O 1
ATOM 1236 N N . ILE A 1 147 ? 26.713 -0.463 -48.087 1.00 88.31 147 ILE A N 1
ATOM 1237 C CA . ILE A 1 147 ? 26.563 -1.701 -47.299 1.00 88.31 147 ILE A CA 1
ATOM 1238 C C . ILE A 1 147 ? 26.840 -1.446 -45.808 1.00 88.31 147 ILE A C 1
ATOM 1240 O O . ILE A 1 147 ? 26.136 -1.965 -44.941 1.00 88.31 147 ILE A O 1
ATOM 1244 N N . ALA A 1 148 ? 27.854 -0.637 -45.486 1.00 83.75 148 ALA A N 1
ATOM 1245 C CA . ALA A 1 148 ? 28.147 -0.256 -44.106 1.00 83.75 148 ALA A CA 1
ATOM 1246 C C . ALA A 1 148 ? 26.997 0.551 -43.476 1.00 83.75 148 ALA A C 1
ATOM 1248 O O . ALA A 1 148 ? 26.635 0.291 -42.327 1.00 83.75 148 ALA A O 1
ATOM 1249 N N . LEU A 1 149 ? 26.392 1.471 -44.234 1.00 82.94 149 LEU A N 1
ATOM 1250 C CA . LEU A 1 149 ? 25.234 2.256 -43.806 1.00 82.94 149 LEU A CA 1
ATOM 1251 C C . LEU A 1 149 ? 24.006 1.367 -43.563 1.00 82.94 149 LEU A C 1
ATOM 1253 O O . LEU A 1 149 ? 23.356 1.503 -42.528 1.00 82.94 149 LEU A O 1
ATOM 1257 N N . ASP A 1 150 ? 23.730 0.412 -44.453 1.00 88.69 150 ASP A N 1
ATOM 1258 C CA . ASP A 1 150 ? 22.622 -0.539 -44.302 1.00 88.69 150 ASP A CA 1
ATOM 1259 C C . ASP A 1 150 ? 22.796 -1.418 -43.053 1.00 88.69 150 ASP A C 1
ATOM 1261 O O . ASP A 1 150 ? 21.855 -1.615 -42.278 1.00 88.69 150 ASP A O 1
ATOM 1265 N N . ASN A 1 151 ? 24.020 -1.890 -42.796 1.00 92.25 151 ASN A N 1
ATOM 1266 C CA . ASN A 1 151 ? 24.345 -2.644 -41.584 1.00 92.25 151 ASN A CA 1
ATOM 1267 C C . ASN A 1 151 ? 24.177 -1.805 -40.312 1.00 92.25 151 ASN A C 1
ATOM 1269 O O . ASN A 1 151 ? 23.678 -2.311 -39.303 1.00 92.25 151 ASN A O 1
ATOM 1273 N N . LEU A 1 152 ? 24.580 -0.533 -40.342 1.00 87.25 152 LEU A N 1
ATOM 1274 C CA . LEU A 1 152 ? 24.403 0.378 -39.213 1.00 87.25 152 LEU A CA 1
ATOM 1275 C C . LEU A 1 152 ? 22.914 0.636 -38.946 1.00 87.25 152 LEU A C 1
ATOM 1277 O O . LEU A 1 152 ? 22.475 0.538 -37.804 1.00 87.25 152 LEU A O 1
ATOM 1281 N N . ASN A 1 153 ? 22.128 0.868 -39.999 1.00 90.00 153 ASN A N 1
ATOM 1282 C CA . ASN A 1 153 ? 20.680 1.039 -39.911 1.00 90.00 153 ASN A CA 1
ATOM 1283 C C . ASN A 1 153 ? 19.992 -0.217 -39.348 1.00 90.00 153 ASN A C 1
ATOM 1285 O O . ASN A 1 153 ? 19.109 -0.124 -38.497 1.00 90.00 153 ASN A O 1
ATOM 1289 N N . LYS A 1 154 ? 20.433 -1.415 -39.754 1.00 92.19 154 LYS A N 1
ATOM 1290 C CA . LYS A 1 154 ? 19.936 -2.676 -39.188 1.00 92.19 154 LYS A CA 1
ATOM 1291 C C . LYS A 1 154 ? 20.235 -2.783 -37.689 1.00 92.19 154 LYS A C 1
ATOM 1293 O O . LYS A 1 154 ? 19.322 -3.065 -36.915 1.00 92.19 154 LYS A O 1
ATOM 1298 N N . LYS A 1 155 ? 21.476 -2.506 -37.268 1.00 89.62 155 LYS A N 1
ATOM 1299 C CA . LYS A 1 155 ? 21.860 -2.489 -35.843 1.00 89.62 155 LYS A CA 1
ATOM 1300 C C . LYS A 1 155 ? 21.062 -1.457 -35.049 1.00 89.62 155 LYS A C 1
ATOM 1302 O O . LYS A 1 155 ? 20.634 -1.747 -33.935 1.00 89.62 155 LYS A O 1
ATOM 1307 N N . PHE A 1 156 ? 20.833 -0.280 -35.630 1.00 88.81 156 PHE A N 1
ATOM 1308 C CA . PHE A 1 156 ? 20.013 0.762 -35.025 1.00 88.81 156 PHE A CA 1
ATOM 1309 C C . PHE A 1 156 ? 18.580 0.266 -34.795 1.00 88.81 156 PHE A C 1
ATOM 1311 O O . PHE A 1 156 ? 18.120 0.288 -33.658 1.00 88.81 156 PHE A O 1
ATOM 1318 N N . LYS A 1 157 ? 17.925 -0.309 -35.812 1.00 90.19 157 LYS A N 1
ATOM 1319 C CA . LYS A 1 157 ? 16.577 -0.893 -35.675 1.00 90.19 157 LYS A CA 1
ATOM 1320 C C . LYS A 1 157 ? 16.508 -2.028 -34.652 1.00 90.19 157 LYS A C 1
ATOM 1322 O O . LYS A 1 157 ? 15.526 -2.158 -33.927 1.00 90.19 157 LYS A O 1
ATOM 1327 N N . GLU A 1 158 ? 17.534 -2.874 -34.577 1.00 91.44 158 GLU A N 1
ATOM 1328 C CA . GLU A 1 158 ? 17.618 -3.911 -33.541 1.00 91.44 158 GLU A CA 1
ATOM 1329 C C . GLU A 1 158 ? 17.742 -3.303 -32.138 1.00 91.44 158 GLU A C 1
ATOM 1331 O O . GLU A 1 158 ? 17.100 -3.783 -31.203 1.00 91.44 158 GLU A O 1
ATOM 1336 N N . SER A 1 159 ? 18.533 -2.239 -31.983 1.00 86.81 159 SER A N 1
ATOM 1337 C CA . SER A 1 159 ? 18.653 -1.518 -30.714 1.00 86.81 159 SER A CA 1
ATOM 1338 C C . SER A 1 159 ? 17.352 -0.811 -30.329 1.00 86.81 159 SER A C 1
ATOM 1340 O O . SER A 1 159 ? 16.932 -0.909 -29.182 1.00 86.81 159 SER A O 1
ATOM 1342 N N . GLU A 1 160 ? 16.662 -0.199 -31.290 1.00 90.88 160 GLU A N 1
ATOM 1343 C CA . GLU A 1 160 ? 15.368 0.455 -31.102 1.00 90.88 160 GLU A CA 1
ATOM 1344 C C . GLU A 1 160 ? 14.321 -0.543 -30.596 1.00 90.88 160 GLU A C 1
ATOM 1346 O O . GLU A 1 160 ? 13.668 -0.292 -29.587 1.00 90.88 160 GLU A O 1
ATOM 1351 N N . LYS A 1 161 ? 14.239 -1.736 -31.201 1.00 92.31 161 LYS A N 1
ATOM 1352 C CA . LYS A 1 161 ? 13.367 -2.817 -30.709 1.00 92.31 161 LYS A CA 1
ATOM 1353 C C . LYS A 1 161 ? 13.707 -3.250 -29.283 1.00 92.31 161 LYS A C 1
ATOM 1355 O O . LYS A 1 161 ? 12.805 -3.527 -28.497 1.00 92.31 161 LYS A O 1
ATOM 1360 N N . LYS A 1 162 ? 14.996 -3.329 -28.931 1.00 92.06 162 LYS A N 1
ATOM 1361 C CA . LYS A 1 162 ? 15.418 -3.659 -27.558 1.00 92.06 162 LYS A CA 1
ATOM 1362 C C . LYS A 1 162 ? 14.982 -2.582 -26.567 1.00 92.06 162 LYS A C 1
ATOM 1364 O O . LYS A 1 162 ? 14.503 -2.936 -25.494 1.00 92.06 162 LYS A O 1
ATOM 1369 N N . TRP A 1 163 ? 15.116 -1.309 -26.933 1.00 85.31 163 TRP A N 1
ATOM 1370 C CA . TRP A 1 163 ? 14.667 -0.183 -26.116 1.00 85.31 163 TRP A CA 1
ATOM 1371 C C . TRP A 1 163 ? 13.148 -0.158 -25.948 1.00 85.31 163 TRP A C 1
ATOM 1373 O O . TRP A 1 163 ? 12.689 -0.014 -24.821 1.00 85.31 163 TRP A O 1
ATOM 1383 N N . GLN A 1 164 ? 12.379 -0.394 -27.014 1.00 90.88 164 GLN A N 1
ATOM 1384 C CA . GLN A 1 164 ? 10.916 -0.505 -26.938 1.00 90.88 164 GLN A CA 1
ATOM 1385 C C . GLN A 1 164 ? 10.490 -1.647 -26.007 1.00 90.88 164 GLN A C 1
ATOM 1387 O O . GLN A 1 164 ? 9.759 -1.425 -25.050 1.00 90.88 164 GLN A O 1
ATOM 1392 N N . ASN A 1 165 ? 11.066 -2.842 -26.172 1.00 93.00 165 ASN A N 1
ATOM 1393 C CA . ASN A 1 165 ? 10.788 -3.965 -25.273 1.00 93.00 165 ASN A CA 1
ATOM 1394 C C . ASN A 1 165 ? 11.171 -3.671 -23.809 1.00 93.00 165 ASN A C 1
ATOM 1396 O O . ASN A 1 165 ? 10.548 -4.197 -22.888 1.00 93.00 165 ASN A O 1
ATOM 1400 N N . ALA A 1 166 ? 12.232 -2.893 -23.572 1.00 88.56 166 ALA A N 1
ATOM 1401 C CA . ALA A 1 166 ? 12.620 -2.477 -22.228 1.00 88.56 166 ALA A CA 1
ATOM 1402 C C . ALA A 1 166 ? 11.633 -1.452 -21.646 1.00 88.56 166 ALA A C 1
ATOM 1404 O O . ALA A 1 166 ? 11.288 -1.557 -20.471 1.00 88.56 166 ALA A O 1
ATOM 1405 N N . LEU A 1 167 ? 11.142 -0.520 -22.465 1.00 91.69 167 LEU A N 1
ATOM 1406 C CA . LEU A 1 167 ? 10.131 0.467 -22.089 1.00 91.69 167 LEU A CA 1
ATOM 1407 C C . LEU A 1 167 ? 8.782 -0.196 -21.771 1.00 91.69 167 LEU A C 1
ATOM 1409 O O . LEU A 1 167 ? 8.165 0.119 -20.756 1.00 91.69 167 LEU A O 1
ATOM 1413 N N . ASP A 1 168 ? 8.365 -1.185 -22.562 1.00 90.88 168 ASP A N 1
ATOM 1414 C CA . ASP A 1 168 ? 7.158 -1.981 -22.302 1.00 90.88 168 ASP A CA 1
ATOM 1415 C C . ASP A 1 168 ? 7.277 -2.776 -20.993 1.00 90.88 168 ASP A C 1
ATOM 1417 O O . ASP A 1 168 ? 6.339 -2.870 -20.200 1.00 90.88 168 ASP A O 1
ATOM 1421 N N . LYS A 1 169 ? 8.465 -3.325 -20.707 1.00 90.06 169 LYS A N 1
ATOM 1422 C CA . LYS A 1 169 ? 8.732 -3.986 -19.421 1.00 90.06 169 LYS A CA 1
ATOM 1423 C C . LYS A 1 169 ? 8.719 -3.004 -18.253 1.00 90.06 169 LYS A C 1
ATOM 1425 O O . LYS A 1 169 ? 8.200 -3.360 -17.197 1.00 90.06 169 LYS A O 1
ATOM 1430 N N . ALA A 1 170 ? 9.278 -1.808 -18.430 1.00 87.06 170 ALA A N 1
ATOM 1431 C CA . ALA A 1 170 ? 9.276 -0.760 -17.414 1.00 87.06 170 ALA A CA 1
ATOM 1432 C C . ALA A 1 170 ? 7.846 -0.290 -17.114 1.00 87.06 170 ALA A C 1
ATOM 1434 O O . ALA A 1 170 ? 7.431 -0.337 -15.963 1.00 87.06 170 ALA A O 1
ATOM 1435 N N . SER A 1 171 ? 7.047 0.011 -18.139 1.00 86.81 171 SER A N 1
ATOM 1436 C CA . SER A 1 171 ? 5.640 0.401 -17.964 1.00 86.81 171 SER A CA 1
ATOM 1437 C C . SER A 1 171 ? 4.790 -0.711 -17.331 1.00 86.81 171 SER A C 1
ATOM 1439 O O . SER A 1 171 ? 3.956 -0.446 -16.465 1.00 86.81 171 SER A O 1
ATOM 1441 N N . SER A 1 172 ? 5.039 -1.980 -17.677 1.00 90.25 172 SER A N 1
ATOM 1442 C CA . SER A 1 172 ? 4.419 -3.120 -16.987 1.00 90.25 172 SER A CA 1
ATOM 1443 C C . SER A 1 172 ? 4.831 -3.204 -15.511 1.00 90.25 172 SER A C 1
ATOM 1445 O O . SER A 1 172 ? 4.004 -3.532 -14.656 1.00 90.25 172 SER A O 1
ATOM 1447 N N . ALA A 1 173 ? 6.096 -2.915 -15.189 1.00 88.69 173 ALA A N 1
ATOM 1448 C CA . ALA A 1 173 ? 6.571 -2.857 -13.810 1.00 88.69 173 ALA A CA 1
ATOM 1449 C C . ALA A 1 173 ? 5.932 -1.691 -13.040 1.00 88.69 173 ALA A C 1
ATOM 1451 O O . ALA A 1 173 ? 5.470 -1.905 -11.921 1.00 88.69 173 ALA A O 1
ATOM 1452 N N . ASP A 1 174 ? 5.804 -0.514 -13.654 1.00 87.38 174 ASP A N 1
ATOM 1453 C CA . ASP A 1 174 ? 5.129 0.647 -13.067 1.00 87.38 174 ASP A CA 1
ATOM 1454 C C . ASP A 1 174 ? 3.661 0.341 -12.755 1.00 87.38 174 ASP A C 1
ATOM 1456 O O . ASP A 1 174 ? 3.186 0.632 -11.658 1.00 87.38 174 ASP A O 1
ATOM 1460 N N . HIS A 1 175 ? 2.956 -0.353 -13.656 1.00 91.50 175 HIS A N 1
ATOM 1461 C CA . HIS A 1 175 ? 1.591 -0.815 -13.392 1.00 91.50 175 HIS A CA 1
ATOM 1462 C C . HIS A 1 175 ? 1.530 -1.781 -12.195 1.00 91.50 175 HIS A C 1
ATOM 1464 O O . HIS A 1 175 ? 0.606 -1.718 -11.381 1.00 91.50 175 HIS A O 1
ATOM 1470 N N . LYS A 1 176 ? 2.506 -2.688 -12.049 1.00 91.88 176 LYS A N 1
ATOM 1471 C CA . LYS A 1 176 ? 2.577 -3.593 -10.886 1.00 91.88 176 LYS A CA 1
ATOM 1472 C C . LYS A 1 176 ? 2.854 -2.834 -9.590 1.00 91.88 176 LYS A C 1
ATOM 1474 O O . LYS A 1 176 ? 2.264 -3.172 -8.567 1.00 91.88 176 LYS A O 1
ATOM 1479 N N . ILE A 1 177 ? 3.715 -1.816 -9.628 1.00 90.50 177 ILE A N 1
ATOM 1480 C CA . ILE A 1 177 ? 3.996 -0.944 -8.481 1.00 90.50 177 ILE A CA 1
ATOM 1481 C C . ILE A 1 177 ? 2.739 -0.158 -8.097 1.00 90.50 177 ILE A C 1
ATOM 1483 O O . ILE A 1 177 ? 2.381 -0.133 -6.923 1.00 90.50 177 ILE A O 1
ATOM 1487 N N . ALA A 1 178 ? 2.019 0.408 -9.069 1.00 90.12 178 ALA A N 1
ATOM 1488 C CA . ALA A 1 178 ? 0.757 1.104 -8.827 1.00 90.12 178 ALA A CA 1
ATOM 1489 C C . ALA A 1 178 ? -0.279 0.184 -8.159 1.00 90.12 178 ALA A C 1
ATOM 1491 O O . ALA A 1 178 ? -0.854 0.542 -7.132 1.00 90.12 178 ALA A O 1
ATOM 1492 N N . GLN A 1 179 ? -0.440 -1.043 -8.665 1.00 92.69 179 GLN A N 1
ATOM 1493 C CA . GLN A 1 179 ? -1.342 -2.031 -8.072 1.00 92.69 179 GLN A CA 1
ATOM 1494 C C . GLN A 1 179 ? -0.901 -2.460 -6.659 1.00 92.69 179 GLN A C 1
ATOM 1496 O O . GLN A 1 179 ? -1.737 -2.695 -5.785 1.00 92.69 179 GLN A O 1
ATOM 1501 N N . ALA A 1 180 ? 0.406 -2.589 -6.413 1.00 89.38 180 ALA A N 1
ATOM 1502 C CA . ALA A 1 180 ? 0.932 -2.887 -5.083 1.00 89.38 180 ALA A CA 1
ATOM 1503 C C . ALA A 1 180 ? 0.671 -1.735 -4.098 1.00 89.38 180 ALA A C 1
ATOM 1505 O O . ALA A 1 180 ? 0.293 -1.992 -2.956 1.00 89.38 180 ALA A O 1
ATOM 1506 N N . ASN A 1 181 ? 0.804 -0.485 -4.549 1.00 93.38 181 ASN A N 1
ATOM 1507 C CA . ASN A 1 181 ? 0.510 0.700 -3.746 1.00 93.38 181 ASN A CA 1
ATOM 1508 C C . ASN A 1 181 ? -0.981 0.811 -3.408 1.00 93.38 181 ASN A C 1
ATOM 1510 O O . ASN A 1 181 ? -1.316 1.083 -2.260 1.00 93.38 181 ASN A O 1
ATOM 1514 N N . GLU A 1 182 ? -1.878 0.523 -4.353 1.00 91.94 182 GLU A N 1
ATOM 1515 C CA . GLU A 1 182 ? -3.323 0.485 -4.092 1.00 91.94 182 GLU A CA 1
ATOM 1516 C C . GLU A 1 182 ? -3.675 -0.575 -3.032 1.00 91.94 182 GLU A C 1
ATOM 1518 O O . GLU A 1 182 ? -4.414 -0.307 -2.082 1.00 91.94 182 GLU A O 1
ATOM 1523 N N . LYS A 1 183 ? -3.073 -1.771 -3.127 1.00 92.56 183 LYS A N 1
ATOM 1524 C CA . LYS A 1 183 ? -3.222 -2.822 -2.106 1.00 92.56 183 LYS A CA 1
ATOM 1525 C C . LYS A 1 183 ? -2.675 -2.390 -0.746 1.00 9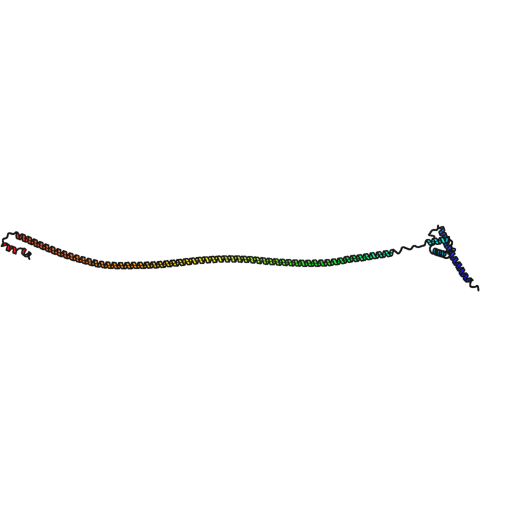2.56 183 LYS A C 1
ATOM 1527 O O . LYS A 1 183 ? -3.295 -2.685 0.274 1.00 92.56 183 LYS A O 1
ATOM 1532 N N . LEU A 1 184 ? -1.531 -1.706 -0.721 1.00 93.00 184 LEU A N 1
ATOM 1533 C CA . LEU A 1 184 ? -0.944 -1.178 0.509 1.00 93.00 184 LEU A CA 1
ATOM 1534 C C . LEU A 1 184 ? -1.863 -0.137 1.158 1.00 93.00 184 LEU A C 1
ATOM 1536 O O . LEU A 1 184 ? -2.085 -0.198 2.365 1.00 93.00 184 LEU A O 1
ATOM 1540 N N . GLN A 1 185 ? -2.440 0.765 0.365 1.00 90.44 185 GLN A N 1
ATOM 1541 C CA . GLN A 1 185 ? -3.380 1.775 0.842 1.00 90.44 185 GLN A CA 1
ATOM 15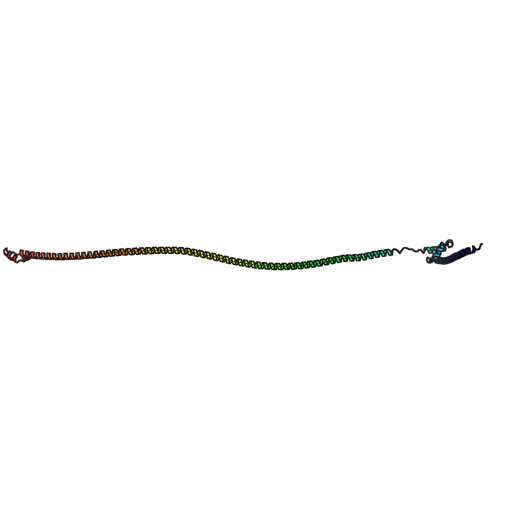42 C C . GLN A 1 185 ? -4.659 1.129 1.394 1.00 90.44 185 GLN A C 1
ATOM 1544 O O . GLN A 1 185 ? -5.073 1.438 2.508 1.00 90.44 185 GLN A O 1
ATOM 1549 N N . SER A 1 186 ? -5.218 0.134 0.696 1.00 90.19 186 SER A N 1
ATOM 1550 C CA . SER A 1 186 ? -6.355 -0.642 1.206 1.00 90.19 186 SER A CA 1
ATOM 1551 C C . SER A 1 186 ? -6.033 -1.353 2.530 1.00 90.19 186 SER A C 1
ATOM 1553 O O . SER A 1 186 ? -6.851 -1.347 3.452 1.00 90.19 186 SER A O 1
ATOM 1555 N N . ALA A 1 187 ? -4.831 -1.923 2.673 1.00 88.75 187 ALA A N 1
ATOM 1556 C CA . ALA A 1 187 ? -4.395 -2.542 3.923 1.00 88.75 187 ALA A CA 1
ATOM 1557 C C . ALA A 1 187 ? -4.241 -1.517 5.064 1.00 88.75 187 ALA A C 1
ATOM 1559 O O . ALA A 1 187 ? -4.603 -1.812 6.205 1.0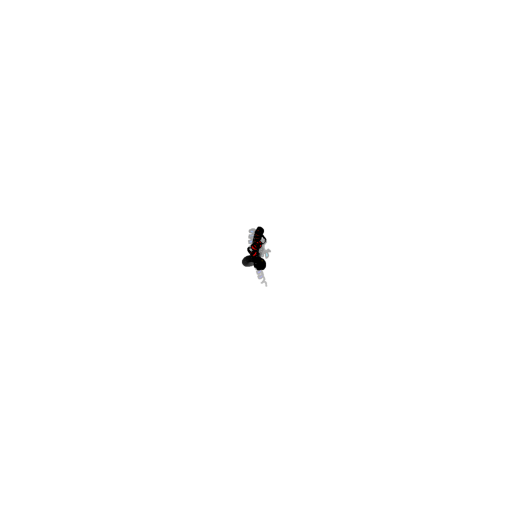0 88.75 187 ALA A O 1
ATOM 1560 N N . GLN A 1 188 ? -3.745 -0.312 4.769 1.00 90.31 188 GLN A N 1
ATOM 1561 C CA . GLN A 1 188 ? -3.666 0.790 5.733 1.00 90.31 188 GLN A CA 1
ATOM 1562 C C . GLN A 1 188 ? -5.055 1.254 6.182 1.00 90.31 188 GLN A C 1
ATOM 1564 O O . GLN A 1 188 ? -5.269 1.424 7.382 1.00 90.31 188 GLN A O 1
ATOM 1569 N N . ASP A 1 189 ? -6.015 1.370 5.264 1.00 91.50 189 ASP A N 1
ATOM 1570 C CA . ASP A 1 189 ? -7.400 1.722 5.592 1.00 91.50 189 ASP A CA 1
ATOM 1571 C C . ASP A 1 189 ? -8.059 0.661 6.483 1.00 91.50 189 ASP A C 1
ATOM 1573 O O . ASP A 1 189 ? -8.742 0.990 7.457 1.00 91.50 189 ASP A O 1
ATOM 1577 N N . ILE A 1 190 ? -7.837 -0.626 6.189 1.00 91.19 190 ILE A N 1
ATOM 1578 C CA . ILE A 1 190 ? -8.316 -1.735 7.029 1.00 91.19 190 ILE A CA 1
ATOM 1579 C C . ILE A 1 190 ? -7.694 -1.649 8.426 1.00 91.19 190 ILE A C 1
ATOM 1581 O O . ILE A 1 190 ? -8.414 -1.756 9.422 1.00 91.19 190 ILE A O 1
ATOM 1585 N N . LYS A 1 191 ? -6.379 -1.410 8.514 1.00 93.62 191 LYS A N 1
ATOM 1586 C CA . LYS A 1 191 ? -5.681 -1.237 9.791 1.00 93.62 191 LYS A CA 1
ATOM 1587 C C . LYS A 1 191 ? -6.277 -0.074 10.585 1.00 93.62 191 LYS A C 1
ATOM 1589 O O . LYS A 1 191 ? -6.659 -0.275 11.736 1.00 93.62 191 LYS A O 1
ATOM 1594 N N . TRP A 1 192 ? -6.438 1.095 9.966 1.00 94.81 192 TRP A N 1
ATOM 1595 C CA . TRP A 1 192 ? -7.036 2.267 10.606 1.00 94.81 192 TRP A CA 1
ATOM 1596 C C . TRP A 1 192 ? -8.449 1.969 11.131 1.00 94.81 192 TRP A C 1
ATOM 1598 O O . TRP A 1 192 ? -8.744 2.244 12.293 1.00 94.81 192 TRP A O 1
ATOM 1608 N N . ARG A 1 193 ? -9.309 1.314 10.334 1.00 93.25 193 ARG A N 1
ATOM 1609 C CA . ARG A 1 193 ? -10.656 0.904 10.783 1.00 93.25 193 ARG A CA 1
ATOM 1610 C C . ARG A 1 193 ? -10.603 -0.047 11.978 1.00 93.25 193 ARG A C 1
ATOM 1612 O O . ARG A 1 193 ? -11.388 0.116 12.911 1.00 93.25 193 ARG A O 1
ATOM 1619 N N . SER A 1 194 ? -9.683 -1.011 11.972 1.00 90.31 194 SER A N 1
ATOM 1620 C CA . SER A 1 194 ? -9.514 -1.946 13.091 1.00 90.31 194 SER A CA 1
ATOM 1621 C C . SER A 1 194 ? -9.052 -1.241 14.373 1.00 90.31 194 SER A C 1
ATOM 1623 O O . SER A 1 194 ? -9.565 -1.529 15.453 1.00 90.31 194 SER A O 1
ATOM 1625 N N . GLU A 1 195 ? -8.159 -0.251 14.262 1.00 93.69 195 GLU A N 1
ATOM 1626 C CA . GLU A 1 195 ? -7.711 0.569 15.392 1.00 93.69 195 GLU A CA 1
ATOM 1627 C C . GLU A 1 195 ? -8.866 1.396 15.970 1.00 93.69 195 GLU A C 1
ATOM 1629 O O . GLU A 1 195 ? -9.050 1.423 17.188 1.00 93.69 195 GLU A O 1
ATOM 1634 N N . GLN A 1 196 ? -9.702 1.999 15.116 1.00 93.12 196 GLN A N 1
ATOM 1635 C CA . GLN A 1 196 ? -10.898 2.730 15.555 1.00 93.12 196 GLN A CA 1
ATOM 1636 C C . GLN A 1 196 ? -11.901 1.819 16.279 1.00 93.12 196 GLN A C 1
ATOM 1638 O O . GLN A 1 196 ? -12.419 2.176 17.340 1.00 93.12 196 GLN A O 1
ATOM 1643 N N . GLN A 1 197 ? -12.143 0.611 15.760 1.00 92.56 197 GLN A N 1
ATOM 1644 C CA . GLN A 1 197 ? -13.010 -0.373 16.418 1.00 92.56 197 GLN A CA 1
ATOM 1645 C C . GLN A 1 197 ? -12.462 -0.801 17.785 1.00 92.56 197 GLN A C 1
ATOM 1647 O O . GLN A 1 197 ? -13.220 -0.879 18.753 1.00 92.56 197 GLN A O 1
ATOM 1652 N N . MET A 1 198 ? -11.150 -1.024 17.895 1.00 91.56 198 MET A N 1
ATOM 1653 C CA . MET A 1 198 ? -10.498 -1.359 19.164 1.00 91.56 198 MET A CA 1
ATOM 1654 C C . MET A 1 198 ? -10.584 -0.218 20.181 1.00 91.56 198 MET A C 1
ATOM 1656 O O . MET A 1 198 ? -10.839 -0.468 21.362 1.00 91.56 198 MET A O 1
ATOM 1660 N N . GLN A 1 199 ? -10.420 1.034 19.746 1.00 93.19 199 GLN A N 1
ATOM 1661 C CA . GLN A 1 199 ? -10.592 2.207 20.608 1.00 93.19 199 GLN A CA 1
ATOM 1662 C C . GLN A 1 199 ? -12.032 2.315 21.120 1.00 93.19 199 GLN A C 1
ATOM 1664 O O . GLN A 1 199 ? -12.243 2.456 22.327 1.00 93.19 199 GLN A O 1
ATOM 1669 N N . PHE A 1 200 ? -13.022 2.157 20.237 1.00 94.50 200 PHE A N 1
ATOM 1670 C CA . PHE A 1 200 ? -14.434 2.147 20.617 1.00 94.50 200 PHE A CA 1
ATOM 1671 C C . PHE A 1 200 ? -14.758 1.018 21.608 1.00 94.50 200 PHE A C 1
ATOM 1673 O O . PHE A 1 200 ? -15.379 1.260 22.645 1.00 94.50 200 PHE A O 1
ATOM 1680 N N . ALA A 1 201 ? -14.286 -0.204 21.344 1.00 89.50 201 ALA A N 1
ATOM 1681 C CA . ALA A 1 201 ? -14.455 -1.341 22.247 1.00 89.50 201 ALA A CA 1
ATOM 1682 C C . ALA A 1 201 ? -13.802 -1.084 23.617 1.00 89.50 201 ALA A C 1
ATOM 1684 O O . ALA A 1 201 ? -14.395 -1.374 24.657 1.00 89.50 201 ALA A O 1
ATOM 1685 N N . THR A 1 202 ? -12.616 -0.472 23.635 1.00 93.44 202 THR A N 1
ATOM 1686 C CA . THR A 1 202 ? -11.906 -0.100 24.868 1.00 93.44 202 THR A CA 1
ATOM 1687 C C . THR A 1 202 ? -12.680 0.949 25.664 1.00 93.44 202 THR A C 1
ATOM 1689 O O . THR A 1 202 ? -12.816 0.825 26.884 1.00 93.44 202 THR A O 1
ATOM 1692 N N . GLN A 1 203 ? -13.242 1.956 24.993 1.00 94.75 203 GLN A N 1
ATOM 1693 C CA . GLN A 1 203 ? -14.093 2.956 25.632 1.00 94.75 203 GLN A CA 1
ATOM 1694 C C . GLN A 1 203 ? -15.353 2.314 26.226 1.00 94.75 203 GLN A C 1
ATOM 1696 O O . GLN A 1 203 ? -15.663 2.549 27.394 1.00 94.75 203 GLN A O 1
ATOM 1701 N N . LYS A 1 204 ? -16.033 1.442 25.474 1.00 94.12 204 LYS A N 1
ATOM 1702 C CA . LYS A 1 204 ? -17.208 0.704 25.962 1.00 94.12 204 LYS A CA 1
ATOM 1703 C C . LYS A 1 204 ? -16.882 -0.183 27.158 1.00 94.12 204 LYS A C 1
ATOM 1705 O O . LYS A 1 204 ? -17.653 -0.243 28.114 1.00 94.12 204 LYS A O 1
ATOM 1710 N N . LEU A 1 205 ? -15.715 -0.821 27.151 1.00 94.38 205 LEU A N 1
ATOM 1711 C CA . LEU A 1 205 ? -15.231 -1.606 28.280 1.00 94.38 205 LEU A CA 1
ATOM 1712 C C . LEU A 1 205 ? -14.959 -0.726 29.511 1.00 94.38 205 LEU A C 1
ATOM 1714 O O . LEU A 1 205 ? -15.268 -1.132 30.631 1.00 94.38 205 LEU A O 1
ATOM 1718 N N . LYS A 1 206 ? -14.433 0.492 29.325 1.00 95.50 206 LYS A N 1
ATOM 1719 C CA . LYS A 1 206 ? -14.255 1.474 30.407 1.00 95.50 206 LYS A CA 1
ATOM 1720 C C . LYS A 1 206 ? -15.601 1.930 30.982 1.00 95.50 206 LYS A C 1
ATOM 1722 O O . LYS A 1 206 ? -15.765 1.902 32.198 1.00 95.50 206 LYS A O 1
ATOM 1727 N N . GLU A 1 207 ? -16.565 2.280 30.129 1.00 94.44 207 GLU A N 1
ATOM 1728 C CA . GLU A 1 207 ? -17.936 2.642 30.532 1.00 94.44 207 GLU A CA 1
ATOM 1729 C C . GLU A 1 207 ? -18.598 1.507 31.330 1.00 94.44 207 GLU A C 1
ATOM 1731 O O . GLU A 1 207 ? -19.106 1.728 32.429 1.00 94.44 207 GLU A O 1
ATOM 1736 N N . SER A 1 208 ? -18.510 0.272 30.826 1.00 91.19 208 SER A N 1
ATOM 1737 C CA . SER A 1 208 ? -19.043 -0.920 31.494 1.00 91.19 208 SER A CA 1
ATOM 1738 C C . SER A 1 208 ? -18.393 -1.169 32.860 1.00 91.19 208 SER A C 1
ATOM 1740 O O . SER A 1 208 ? -19.094 -1.405 33.844 1.00 91.19 208 SER A O 1
ATOM 1742 N N . LYS A 1 209 ? -17.063 -1.030 32.980 1.00 94.56 209 LYS A N 1
ATOM 1743 C CA . LYS A 1 209 ? -16.359 -1.132 34.273 1.00 94.56 209 LYS A CA 1
ATOM 1744 C C . LYS A 1 209 ? -16.841 -0.088 35.281 1.00 94.56 209 LYS A C 1
ATOM 1746 O O . LYS A 1 209 ? -17.026 -0.416 36.456 1.00 94.56 209 LYS A O 1
ATOM 1751 N N . THR A 1 210 ? -17.070 1.149 34.842 1.00 95.12 210 THR A N 1
ATOM 1752 C CA . THR A 1 210 ? -17.614 2.201 35.708 1.00 95.12 210 THR A CA 1
ATOM 1753 C C . THR A 1 210 ? -19.026 1.852 36.176 1.00 95.12 210 THR A C 1
ATOM 1755 O O . THR A 1 210 ? -19.300 1.931 37.374 1.00 95.12 210 THR A O 1
ATOM 1758 N N . LEU A 1 211 ? -19.896 1.390 35.272 1.00 94.94 211 LEU A N 1
ATOM 1759 C CA . LEU A 1 211 ? -21.255 0.957 35.614 1.00 94.94 211 LEU A CA 1
ATOM 1760 C C . LEU A 1 211 ? -21.258 -0.230 36.584 1.00 94.94 211 LEU A C 1
ATOM 1762 O O . LEU A 1 211 ? -21.988 -0.205 37.570 1.00 94.94 211 LEU A O 1
ATOM 1766 N N . LEU A 1 212 ? -20.400 -1.232 36.370 1.00 94.38 212 LEU A N 1
ATOM 1767 C CA . LEU A 1 212 ? -20.232 -2.360 37.293 1.00 94.38 212 LEU A CA 1
ATOM 1768 C C . LEU A 1 212 ? -19.779 -1.900 38.681 1.00 94.38 212 LEU A C 1
ATOM 1770 O O . LEU A 1 212 ? -20.261 -2.409 39.689 1.00 94.38 212 LEU A O 1
ATOM 1774 N N . THR A 1 213 ? -18.881 -0.917 38.746 1.00 93.94 213 THR A N 1
ATOM 1775 C CA . THR A 1 213 ? -18.423 -0.350 40.022 1.00 93.94 213 THR A CA 1
ATOM 1776 C C . THR A 1 213 ? -19.562 0.374 40.742 1.00 93.94 213 THR A C 1
ATOM 1778 O O . THR A 1 213 ? -19.741 0.199 41.944 1.00 93.94 213 THR A O 1
ATOM 1781 N N . GLN A 1 214 ? -20.374 1.147 40.016 1.00 94.81 214 GLN A N 1
ATOM 1782 C CA . GLN A 1 214 ? -21.564 1.794 40.578 1.00 94.81 214 GLN A CA 1
ATOM 1783 C C . GLN A 1 214 ? -22.609 0.773 41.045 1.00 94.81 214 GLN A C 1
ATOM 1785 O O . GLN A 1 214 ? -23.175 0.932 42.123 1.00 94.81 214 GLN A O 1
ATOM 1790 N N . ALA A 1 215 ? -22.843 -0.284 40.266 1.00 91.12 215 ALA A N 1
ATOM 1791 C CA . ALA A 1 215 ? -23.761 -1.358 40.625 1.00 91.12 215 ALA A CA 1
ATOM 1792 C C . ALA A 1 215 ? -23.303 -2.093 41.894 1.00 91.12 215 ALA A C 1
ATOM 1794 O O . ALA A 1 215 ? -24.119 -2.311 42.784 1.00 91.12 215 ALA A O 1
ATOM 1795 N N . ARG A 1 216 ? -22.001 -2.392 42.026 1.00 94.94 216 ARG A N 1
ATOM 1796 C CA . ARG A 1 216 ? -21.430 -2.978 43.253 1.00 94.94 216 ARG A CA 1
ATOM 1797 C C . ARG A 1 216 ? -21.632 -2.083 44.469 1.00 94.94 216 ARG A C 1
ATOM 1799 O O . ARG A 1 216 ? -22.123 -2.568 45.478 1.00 94.94 216 ARG A O 1
ATOM 1806 N N . LYS A 1 217 ? -21.355 -0.780 44.352 1.00 95.38 217 LYS A N 1
ATOM 1807 C CA . LYS A 1 217 ? -21.606 0.176 45.444 1.00 95.38 217 LYS A CA 1
ATOM 1808 C C . LYS A 1 217 ? -23.076 0.202 45.863 1.00 95.38 217 LYS A C 1
ATOM 1810 O O . LYS A 1 217 ? -23.374 0.194 47.049 1.00 95.38 217 LYS A O 1
ATOM 1815 N N . LYS A 1 218 ? -24.005 0.205 44.899 1.00 94.25 218 LYS A N 1
ATOM 1816 C CA . LYS A 1 218 ? -25.446 0.128 45.193 1.00 94.25 218 LYS A CA 1
ATOM 1817 C C . LYS A 1 218 ? -25.822 -1.191 45.867 1.00 94.25 218 LYS A C 1
ATOM 1819 O O . LYS A 1 218 ? -26.648 -1.190 46.770 1.00 94.25 218 LYS A O 1
ATOM 1824 N N . GLN A 1 219 ? -25.224 -2.300 45.437 1.00 94.31 219 GLN A N 1
ATOM 1825 C CA . GLN A 1 219 ? -25.440 -3.608 46.047 1.00 94.31 219 GLN A CA 1
ATOM 1826 C C . GLN A 1 219 ? -24.929 -3.651 47.495 1.00 94.31 219 GLN A C 1
ATOM 1828 O O . GLN A 1 219 ? -25.607 -4.212 48.347 1.00 94.31 219 GLN A O 1
ATOM 1833 N N . GLU A 1 220 ? -23.762 -3.071 47.779 1.00 94.31 220 GLU A N 1
ATOM 1834 C CA . GLU A 1 220 ? -23.214 -2.953 49.139 1.00 94.31 220 GLU A CA 1
ATOM 1835 C C . GLU A 1 220 ? -24.098 -2.072 50.025 1.00 94.31 220 GLU A C 1
ATOM 1837 O O . GLU A 1 220 ? -24.513 -2.527 51.086 1.00 94.31 220 GLU A O 1
ATOM 1842 N N . ALA A 1 221 ? -24.499 -0.891 49.547 1.00 93.25 221 ALA A N 1
ATOM 1843 C CA . ALA A 1 221 ? -25.411 -0.011 50.279 1.00 93.25 221 ALA A CA 1
ATOM 1844 C C . ALA A 1 221 ? -26.759 -0.689 50.589 1.00 93.25 221 ALA A C 1
ATOM 1846 O O . ALA A 1 221 ? -27.291 -0.553 51.686 1.00 93.25 221 ALA A O 1
ATOM 1847 N N . LEU A 1 222 ? -27.304 -1.468 49.646 1.00 93.38 222 LEU A N 1
ATOM 1848 C CA . LEU A 1 222 ? -28.540 -2.219 49.875 1.00 93.38 222 LEU A CA 1
ATOM 1849 C C . LEU A 1 222 ? -28.350 -3.324 50.924 1.00 93.38 222 LEU A C 1
ATOM 1851 O O . LEU A 1 222 ? -29.253 -3.571 51.720 1.00 93.38 222 LEU A O 1
ATOM 1855 N N . LYS A 1 223 ? -27.187 -3.989 50.942 1.00 92.94 223 LYS A N 1
ATOM 1856 C CA . LYS A 1 223 ? -26.860 -4.981 51.976 1.00 92.94 223 LYS A CA 1
ATOM 1857 C C . LYS A 1 223 ? -26.767 -4.336 53.355 1.00 92.94 223 LYS A C 1
ATOM 1859 O O . LYS A 1 223 ? -27.341 -4.884 54.287 1.00 92.94 223 LYS A O 1
ATOM 1864 N N . GLU A 1 224 ? -26.097 -3.191 53.471 1.00 93.62 224 GLU A N 1
ATOM 1865 C CA . GLU A 1 224 ? -26.024 -2.426 54.723 1.00 93.62 224 GLU A CA 1
ATOM 1866 C C . GLU A 1 224 ? -27.422 -2.020 55.194 1.00 93.62 224 GLU A C 1
ATOM 1868 O O . GLU A 1 224 ? -27.798 -2.338 56.317 1.00 93.62 224 GLU A O 1
ATOM 1873 N N . GLN A 1 225 ? -28.242 -1.453 54.306 1.00 93.38 225 GLN A N 1
ATOM 1874 C CA . GLN A 1 225 ? -29.619 -1.074 54.627 1.00 93.38 225 GLN A CA 1
ATOM 1875 C C . GLN A 1 225 ? -30.479 -2.276 55.054 1.00 93.38 225 GLN A C 1
ATOM 1877 O O . GLN A 1 225 ? -31.296 -2.171 55.967 1.00 93.38 225 GLN A O 1
ATOM 1882 N N . THR A 1 226 ? -30.301 -3.432 54.409 1.00 91.44 226 THR A N 1
ATOM 1883 C CA . THR A 1 226 ? -31.013 -4.666 54.780 1.00 91.44 226 THR A CA 1
ATOM 1884 C C . THR A 1 226 ? -30.566 -5.158 56.156 1.00 91.44 226 THR A C 1
ATOM 1886 O O . THR A 1 226 ? -31.401 -5.576 56.952 1.00 91.44 226 THR A O 1
ATOM 1889 N N . GLN A 1 227 ? -29.268 -5.077 56.460 1.00 93.38 227 GLN A N 1
ATOM 1890 C CA . GLN A 1 227 ? -28.734 -5.453 57.767 1.00 93.38 227 GLN A CA 1
ATOM 1891 C C . GLN A 1 227 ? -29.217 -4.508 58.873 1.00 93.38 227 GLN A C 1
ATOM 1893 O O . GLN A 1 227 ? -29.569 -4.972 59.953 1.00 93.38 227 GLN A O 1
ATOM 1898 N N . GLU A 1 228 ? -29.264 -3.200 58.614 1.00 93.75 228 GLU A N 1
ATOM 1899 C CA . GLU A 1 228 ? -29.832 -2.217 59.542 1.00 93.75 228 GLU A CA 1
ATOM 1900 C C . GLU A 1 228 ? -31.313 -2.487 59.806 1.00 93.75 228 GLU A C 1
ATOM 1902 O O . GLU A 1 228 ? -31.741 -2.481 60.960 1.00 93.75 228 GLU A O 1
ATOM 1907 N N . PHE A 1 229 ? -32.086 -2.776 58.755 1.00 94.50 229 PHE A N 1
ATOM 1908 C CA . PHE A 1 229 ? -33.492 -3.141 58.892 1.00 94.50 229 PHE A CA 1
ATOM 1909 C C . PHE A 1 229 ? -33.671 -4.418 59.721 1.00 94.50 229 PHE A C 1
ATOM 1911 O O . PHE A 1 229 ? -34.504 -4.435 60.622 1.00 94.50 229 PHE A O 1
ATOM 1918 N N . GLU A 1 230 ? -32.874 -5.458 59.461 1.00 92.81 230 GLU A N 1
ATOM 1919 C CA . GLU A 1 230 ? -32.910 -6.704 60.234 1.00 92.81 230 GLU A CA 1
ATOM 1920 C C . GLU A 1 230 ? -32.567 -6.446 61.705 1.00 92.81 230 GLU A C 1
ATOM 1922 O O . GLU A 1 230 ? -33.305 -6.869 62.589 1.00 92.81 230 GLU A O 1
ATOM 1927 N N . ASN A 1 231 ? -31.505 -5.685 61.987 1.00 94.06 231 ASN A N 1
ATOM 1928 C CA . ASN A 1 231 ? -31.132 -5.326 63.356 1.00 94.06 231 ASN A CA 1
ATOM 1929 C C . ASN A 1 231 ? -32.268 -4.568 64.063 1.00 94.06 231 ASN A C 1
ATOM 1931 O O . ASN A 1 231 ? -32.633 -4.915 65.184 1.00 94.06 231 ASN A O 1
ATOM 1935 N N . HIS A 1 232 ? -32.866 -3.579 63.393 1.00 94.00 232 HIS A N 1
ATOM 1936 C CA . HIS A 1 232 ? -33.984 -2.815 63.941 1.00 94.00 232 HIS A CA 1
ATOM 1937 C C . HIS A 1 232 ? -35.218 -3.691 64.186 1.00 94.00 232 HIS A C 1
ATOM 1939 O O . HIS A 1 232 ? -35.877 -3.571 65.219 1.00 94.00 232 HIS A O 1
ATOM 1945 N N . TYR A 1 233 ? -35.524 -4.604 63.263 1.00 92.50 233 TYR A N 1
ATOM 1946 C CA . TYR A 1 233 ? -36.611 -5.564 63.418 1.00 92.50 233 TYR A CA 1
ATOM 1947 C C . TYR A 1 233 ? -36.378 -6.478 64.629 1.00 92.50 233 TYR A C 1
ATOM 1949 O O . TYR A 1 233 ? -37.273 -6.628 65.461 1.00 92.50 233 TYR A O 1
ATOM 1957 N N . GLN A 1 234 ? -35.169 -7.025 64.788 1.00 93.31 234 GLN A N 1
ATOM 1958 C CA . GLN A 1 234 ? -34.806 -7.853 65.943 1.00 93.31 234 GLN A CA 1
ATOM 1959 C C . GLN A 1 234 ? -34.898 -7.075 67.265 1.00 93.31 234 GLN A C 1
ATOM 1961 O O . GLN A 1 234 ? -35.409 -7.601 68.254 1.00 93.31 234 GLN A O 1
ATOM 1966 N N . GLU A 1 235 ? -34.470 -5.809 67.292 1.00 94.69 235 GLU A N 1
ATOM 1967 C CA . GLU A 1 235 ? -34.631 -4.935 68.461 1.00 94.69 235 GLU A CA 1
ATOM 1968 C C . GLU A 1 235 ? -36.105 -4.715 68.820 1.00 94.69 235 GLU A C 1
ATOM 1970 O O . GLU A 1 235 ? -36.471 -4.822 69.994 1.00 94.69 235 GLU A O 1
ATOM 1975 N N . GLN A 1 236 ? -36.966 -4.454 67.830 1.00 93.50 236 GLN A N 1
ATOM 1976 C CA . GLN A 1 236 ? -38.403 -4.300 68.063 1.00 93.50 236 GLN A CA 1
ATOM 1977 C C . GLN A 1 236 ? -39.040 -5.591 68.582 1.00 93.50 236 GLN A C 1
ATOM 1979 O O . GLN A 1 236 ? -39.804 -5.551 69.547 1.00 93.50 236 GLN A O 1
ATOM 1984 N N . VAL A 1 237 ? -38.702 -6.739 67.989 1.00 93.62 237 VAL A N 1
ATOM 1985 C CA . VAL A 1 237 ? -39.178 -8.048 68.456 1.00 93.62 237 VAL A CA 1
ATOM 1986 C C . VAL A 1 237 ? -38.748 -8.284 69.904 1.00 93.62 237 VAL A C 1
ATOM 1988 O O . VAL A 1 237 ? -39.582 -8.650 70.732 1.00 93.62 237 VAL A O 1
ATOM 1991 N N . ALA A 1 238 ? -37.489 -8.005 70.248 1.00 92.94 238 ALA A N 1
ATOM 1992 C CA . ALA A 1 238 ? -36.993 -8.132 71.615 1.00 92.94 238 ALA A CA 1
ATOM 1993 C C . ALA A 1 238 ? -37.703 -7.172 72.590 1.00 92.94 238 ALA A C 1
ATOM 1995 O O . ALA A 1 238 ? -37.993 -7.551 73.726 1.00 92.94 238 ALA A O 1
ATOM 1996 N N . ALA A 1 239 ? -38.015 -5.942 72.170 1.00 92.88 239 ALA A N 1
ATOM 1997 C CA . ALA A 1 239 ? -38.764 -4.984 72.984 1.00 92.88 239 ALA A CA 1
ATOM 1998 C C . ALA A 1 239 ? -40.199 -5.464 73.257 1.00 92.88 239 ALA A C 1
ATOM 2000 O O . ALA A 1 239 ? -40.643 -5.441 74.406 1.00 92.88 239 ALA A O 1
ATOM 2001 N N . ILE A 1 240 ? -40.892 -5.969 72.231 1.00 92.06 240 ILE A N 1
ATOM 2002 C CA . ILE A 1 240 ? -42.234 -6.554 72.362 1.00 92.06 240 ILE A CA 1
ATOM 2003 C C . ILE A 1 240 ? -42.197 -7.790 73.268 1.00 92.06 240 ILE A C 1
ATOM 2005 O O . ILE A 1 240 ? -43.063 -7.949 74.126 1.00 92.06 240 ILE A O 1
ATOM 2009 N N . GLN A 1 241 ? -41.182 -8.648 73.137 1.00 93.25 241 GLN A N 1
ATOM 2010 C CA . GLN A 1 241 ? -40.990 -9.804 74.020 1.00 93.25 241 GLN A CA 1
ATOM 2011 C C . GLN A 1 241 ? -40.801 -9.392 75.487 1.00 93.25 241 GLN A C 1
ATOM 2013 O O . GLN A 1 241 ? -41.384 -10.000 76.379 1.00 93.25 241 GLN A O 1
ATOM 2018 N N . ARG A 1 242 ? -40.035 -8.327 75.762 1.00 93.31 242 ARG A N 1
ATOM 2019 C CA . ARG A 1 242 ? -39.891 -7.798 77.130 1.00 93.31 242 ARG A CA 1
ATOM 2020 C C . ARG A 1 242 ? -41.211 -7.254 77.669 1.00 93.31 242 ARG A C 1
ATOM 2022 O O . ARG A 1 242 ? -41.577 -7.582 78.791 1.00 93.31 242 ARG A O 1
ATOM 2029 N N . GLN A 1 243 ? -41.934 -6.468 76.869 1.00 93.31 243 GLN A N 1
ATOM 2030 C CA . GLN A 1 243 ? -43.234 -5.917 77.264 1.00 93.31 243 GLN A CA 1
ATOM 2031 C C . GLN A 1 243 ? -44.275 -7.010 77.513 1.00 93.31 243 GLN A C 1
ATOM 2033 O O . GLN A 1 243 ? -45.030 -6.932 78.475 1.00 93.31 243 GLN A O 1
ATOM 2038 N N . THR A 1 244 ? -44.319 -8.039 76.667 1.00 91.69 244 THR A N 1
ATOM 2039 C CA . THR A 1 244 ? -45.231 -9.178 76.856 1.00 91.69 244 THR A CA 1
ATOM 2040 C C . THR A 1 244 ? -44.902 -9.952 78.126 1.00 91.69 244 THR A C 1
ATOM 2042 O O . THR A 1 244 ? -45.819 -10.261 78.881 1.00 91.69 244 THR A O 1
ATOM 2045 N N . LEU A 1 245 ? -43.620 -10.179 78.423 1.00 94.62 245 LEU A N 1
ATOM 2046 C CA . LEU A 1 245 ? -43.196 -10.824 79.668 1.00 94.62 245 LEU A CA 1
ATOM 2047 C C . LEU A 1 245 ? -43.558 -9.988 80.909 1.00 94.62 245 LEU A C 1
ATOM 2049 O O . LEU A 1 245 ? -44.071 -10.528 81.888 1.00 94.62 245 LEU A O 1
ATOM 2053 N N . GLU A 1 246 ? -43.363 -8.668 80.853 1.00 93.31 246 GLU A N 1
ATOM 2054 C CA . GLU A 1 246 ? -43.762 -7.748 81.925 1.00 93.31 246 GLU A CA 1
ATOM 2055 C C . GLU A 1 246 ? -45.286 -7.747 82.134 1.00 93.31 246 GLU A C 1
ATOM 2057 O O . GLU A 1 246 ? -45.759 -7.826 83.268 1.00 93.31 246 GLU A O 1
ATOM 2062 N N . LEU A 1 247 ? -46.069 -7.724 81.051 1.00 92.62 247 LEU A N 1
ATOM 2063 C CA . LEU A 1 247 ? -47.530 -7.809 81.112 1.00 92.62 247 LEU A CA 1
ATOM 2064 C C . LEU A 1 247 ? -48.010 -9.158 81.659 1.00 92.62 247 LEU A C 1
ATOM 2066 O O . LEU A 1 247 ? -48.972 -9.190 82.426 1.00 92.62 247 LEU A O 1
ATOM 2070 N N . GLU A 1 248 ? -47.359 -10.270 81.309 1.00 93.12 248 GLU A N 1
ATOM 2071 C CA . GLU A 1 248 ? -47.658 -11.583 81.890 1.00 93.12 248 GLU A CA 1
ATOM 2072 C C . GLU A 1 248 ? -47.381 -11.617 83.396 1.00 93.12 248 GLU A C 1
ATOM 2074 O O . GLU A 1 248 ? -48.169 -12.181 84.158 1.00 93.12 248 GLU A O 1
ATOM 2079 N N . GLU A 1 249 ? -46.292 -10.994 83.847 1.00 94.06 249 GLU A N 1
ATOM 2080 C CA . GLU A 1 249 ? -45.973 -10.890 85.269 1.00 94.06 249 GLU A CA 1
ATOM 2081 C C . GLU A 1 249 ? -46.975 -9.998 86.011 1.00 94.06 249 GLU A C 1
ATOM 2083 O O . GLU A 1 249 ? -47.505 -10.397 87.052 1.00 94.06 249 GLU A O 1
ATOM 2088 N N . GLN A 1 250 ? -47.330 -8.842 85.441 1.00 91.31 250 GLN A N 1
ATOM 2089 C CA . GLN A 1 250 ? -48.386 -7.976 85.972 1.00 91.31 250 GLN A CA 1
ATOM 2090 C C . GLN A 1 250 ? -49.733 -8.704 86.039 1.00 91.31 250 GLN A C 1
ATOM 2092 O O . GLN A 1 250 ? -50.440 -8.598 87.045 1.00 91.31 250 GLN A O 1
ATOM 2097 N N . LY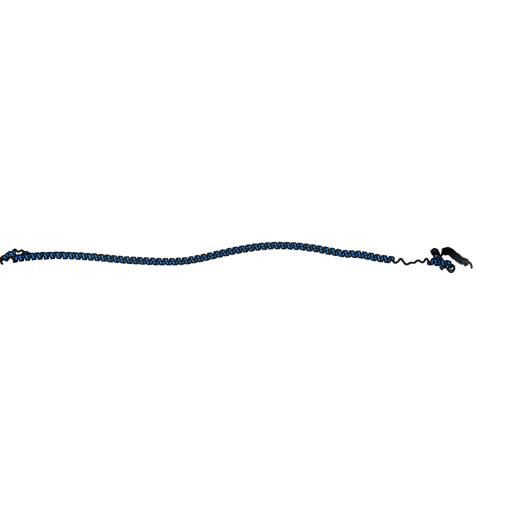S A 1 251 ? -50.076 -9.490 85.012 1.00 92.44 251 LYS A N 1
ATOM 2098 C CA . LYS A 1 251 ? -51.285 -10.317 84.990 1.00 92.44 251 LYS A CA 1
ATOM 2099 C C . LYS A 1 251 ? -51.267 -11.351 86.114 1.00 92.44 251 LYS A C 1
ATOM 2101 O O . LYS A 1 251 ? -52.240 -11.426 86.859 1.00 92.44 251 LYS A O 1
ATOM 2106 N N . LYS A 1 252 ? -50.168 -12.093 86.295 1.00 92.75 252 LYS A N 1
ATOM 2107 C CA . LYS A 1 252 ? -50.020 -13.054 87.407 1.00 92.75 252 LYS A CA 1
ATOM 2108 C C . LYS A 1 252 ? -50.180 -12.371 88.765 1.00 92.75 252 LYS A C 1
ATOM 2110 O O . LYS A 1 252 ? -50.885 -12.880 89.632 1.00 92.75 252 LYS A O 1
ATOM 2115 N N . GLN A 1 253 ? -49.574 -11.198 88.954 1.00 90.69 253 GLN A N 1
ATOM 2116 C CA . GLN A 1 253 ? -49.745 -10.427 90.188 1.00 90.69 253 GLN A CA 1
ATOM 2117 C C . GLN A 1 253 ? -51.197 -9.973 90.398 1.00 90.69 253 GLN A C 1
ATOM 2119 O O . GLN A 1 253 ? -51.686 -9.992 91.528 1.00 90.69 253 GLN A O 1
ATOM 2124 N N . ALA A 1 254 ? -51.896 -9.572 89.334 1.00 87.00 254 ALA A N 1
ATOM 2125 C CA . ALA A 1 254 ? -53.305 -9.199 89.395 1.00 87.00 254 ALA A CA 1
ATOM 2126 C C . ALA A 1 254 ? -54.208 -10.402 89.718 1.00 87.00 254 ALA A C 1
ATOM 2128 O O . ALA A 1 254 ? -55.090 -10.268 90.560 1.00 87.00 254 ALA A O 1
ATOM 2129 N N . GLU A 1 255 ? -53.955 -11.574 89.128 1.00 91.94 255 GLU A N 1
ATOM 2130 C CA . GLU A 1 255 ? -54.666 -12.825 89.434 1.00 91.94 255 GLU A CA 1
ATOM 2131 C C . GLU A 1 255 ? -54.499 -13.213 90.912 1.00 91.94 255 GLU A C 1
ATOM 2133 O O . GLU A 1 255 ? -55.489 -13.509 91.578 1.00 91.94 255 GLU A O 1
ATOM 2138 N N . ILE A 1 256 ? -53.282 -13.114 91.466 1.00 92.56 256 ILE A N 1
ATOM 2139 C CA . ILE A 1 256 ? -53.025 -13.351 92.899 1.00 92.56 256 ILE A CA 1
ATOM 2140 C C . ILE A 1 256 ? -53.813 -12.362 93.771 1.00 92.56 256 ILE A C 1
ATOM 2142 O O . ILE A 1 256 ? -54.451 -12.764 94.744 1.00 92.56 256 ILE A O 1
ATOM 2146 N N . LYS A 1 257 ? -53.796 -11.065 93.430 1.00 91.38 257 LYS A N 1
ATOM 2147 C CA . LYS A 1 257 ? -54.554 -10.038 94.166 1.00 91.38 257 LYS A CA 1
ATOM 2148 C C . LYS A 1 257 ? -56.063 -10.264 94.078 1.00 91.38 257 LYS A C 1
ATOM 2150 O O . LYS A 1 257 ? -56.756 -10.060 95.070 1.00 91.38 257 LYS A O 1
ATOM 2155 N N . MET A 1 258 ? -56.565 -10.682 92.918 1.00 88.88 258 MET A N 1
ATOM 2156 C CA . MET A 1 258 ? -57.979 -10.980 92.704 1.00 88.88 258 MET A CA 1
ATOM 2157 C C . MET A 1 258 ? -58.412 -12.199 93.520 1.00 88.88 258 MET A C 1
ATOM 2159 O O . MET A 1 258 ? -59.415 -12.111 94.216 1.00 88.88 258 MET A O 1
ATOM 2163 N N . ALA A 1 259 ? -57.622 -13.278 93.525 1.00 89.88 259 ALA A N 1
ATOM 2164 C CA . ALA A 1 259 ? -57.879 -14.451 94.360 1.00 89.88 259 ALA A CA 1
ATOM 2165 C C . ALA A 1 259 ? -57.887 -14.099 95.860 1.00 89.88 259 ALA A C 1
ATOM 2167 O O . ALA A 1 259 ? -58.770 -14.534 96.595 1.00 89.88 259 ALA A O 1
ATOM 2168 N N . ALA A 1 260 ? -56.957 -13.249 96.314 1.00 88.75 260 ALA A N 1
ATOM 2169 C CA . ALA A 1 260 ? -56.942 -12.761 97.694 1.00 88.75 260 ALA A CA 1
ATOM 2170 C C . ALA A 1 260 ? -58.174 -11.898 98.031 1.00 88.75 260 ALA A C 1
ATOM 2172 O O . ALA A 1 260 ? -58.746 -12.029 99.112 1.00 88.75 260 ALA A O 1
ATOM 2173 N N . ALA A 1 261 ? -58.603 -11.026 97.114 1.00 85.81 261 ALA A N 1
ATOM 2174 C CA . ALA A 1 261 ? -59.806 -10.212 97.286 1.00 85.81 261 ALA A CA 1
ATOM 2175 C C . ALA A 1 261 ? -61.086 -11.062 97.289 1.00 85.81 261 ALA A C 1
ATOM 2177 O O . ALA A 1 261 ? -61.992 -10.797 98.076 1.00 85.81 261 ALA A O 1
ATOM 2178 N N . GLU A 1 262 ? -61.152 -12.094 96.448 1.00 91.12 262 GLU A N 1
ATOM 2179 C CA . GLU A 1 262 ? -62.254 -13.055 96.421 1.00 91.12 262 GLU A CA 1
ATOM 2180 C C . GLU A 1 262 ? -62.330 -13.841 97.732 1.00 91.12 262 GLU A C 1
ATOM 2182 O O . GLU A 1 262 ? -63.409 -13.952 98.311 1.00 91.12 262 GLU A O 1
ATOM 2187 N N . GLN A 1 263 ? -61.190 -14.293 98.259 1.00 89.56 263 GLN A N 1
ATOM 2188 C CA . GLN A 1 263 ? -61.127 -14.946 99.565 1.00 89.56 263 GLN A CA 1
ATOM 2189 C C . GLN A 1 263 ? -61.602 -14.013 100.691 1.00 89.56 263 GLN A C 1
ATOM 2191 O O . GLN A 1 263 ? -62.439 -14.405 101.499 1.00 89.56 263 GLN A O 1
ATOM 2196 N N . LEU A 1 264 ? -61.166 -12.747 100.698 1.00 89.38 264 LEU A N 1
ATOM 2197 C CA . LEU A 1 264 ? -61.658 -11.744 101.651 1.00 89.38 264 LEU A CA 1
ATOM 2198 C C . LEU A 1 264 ? -63.168 -11.491 101.522 1.00 89.38 264 LEU A C 1
ATOM 2200 O O . LEU A 1 264 ? -63.845 -11.290 102.530 1.00 89.38 264 LEU A O 1
ATOM 2204 N N . ALA A 1 265 ? -63.709 -11.485 100.302 1.00 84.62 265 ALA A N 1
ATOM 2205 C CA . ALA A 1 265 ? -65.141 -11.325 100.069 1.00 84.62 265 ALA A CA 1
ATOM 2206 C C . ALA A 1 265 ? -65.937 -12.540 100.570 1.00 84.62 265 ALA A C 1
ATOM 2208 O O . ALA A 1 265 ? -66.974 -12.359 101.209 1.00 84.62 265 ALA A O 1
ATOM 2209 N N . GLN A 1 266 ? -65.437 -13.760 100.340 1.00 89.19 266 GLN A N 1
ATOM 2210 C CA . GLN A 1 266 ? -66.017 -14.991 100.883 1.00 89.19 266 GLN A CA 1
ATOM 2211 C C . GLN A 1 266 ? -65.992 -14.987 102.418 1.00 89.19 266 GLN A C 1
ATOM 2213 O O . GLN A 1 266 ? -67.021 -15.256 103.040 1.00 89.19 266 GLN A O 1
ATOM 2218 N N . ASP A 1 267 ? -64.872 -14.595 103.031 1.00 88.06 267 ASP A N 1
ATOM 2219 C CA . ASP A 1 267 ? -64.743 -14.460 104.487 1.00 88.06 267 ASP A CA 1
ATOM 2220 C C . ASP A 1 267 ? -65.719 -13.411 105.044 1.00 88.06 267 ASP A C 1
ATOM 2222 O O . ASP A 1 267 ? -66.410 -13.653 106.038 1.00 88.06 267 ASP A O 1
ATOM 2226 N N . ALA A 1 268 ? -65.834 -12.252 104.389 1.00 84.12 268 ALA A N 1
ATOM 2227 C CA . ALA A 1 268 ? -66.788 -11.214 104.766 1.00 84.12 268 ALA A CA 1
ATOM 2228 C C . ALA A 1 268 ? -68.239 -11.698 104.633 1.00 84.12 268 ALA A C 1
ATOM 2230 O O . ALA A 1 268 ? -69.060 -11.426 105.508 1.00 84.12 268 ALA A O 1
ATOM 2231 N N . GLN A 1 269 ? -68.563 -12.448 103.577 1.00 86.69 269 GLN A N 1
ATOM 2232 C CA . GLN A 1 269 ? -69.888 -13.031 103.381 1.00 86.69 269 GLN A CA 1
ATOM 2233 C C . GLN A 1 269 ? -70.205 -14.088 104.448 1.00 86.69 269 GLN A C 1
ATOM 2235 O O . GLN A 1 269 ? -71.316 -14.088 104.980 1.00 86.69 269 GLN A O 1
ATOM 2240 N N . ALA A 1 270 ? -69.234 -14.923 104.828 1.00 85.31 270 ALA A N 1
ATOM 2241 C CA . ALA A 1 270 ? -69.365 -15.875 105.930 1.00 85.31 270 ALA A CA 1
ATOM 2242 C C . ALA A 1 270 ? -69.593 -15.162 107.277 1.00 85.31 270 ALA A C 1
ATOM 2244 O O . ALA A 1 270 ? -70.469 -15.552 108.050 1.00 85.31 270 ALA A O 1
ATOM 2245 N N . GLN A 1 271 ? -68.873 -14.065 107.541 1.00 84.88 271 GLN A N 1
ATOM 2246 C CA . GLN A 1 271 ? -69.106 -13.209 108.713 1.00 84.88 271 GLN A CA 1
ATOM 2247 C C . GLN A 1 271 ? -70.518 -12.608 108.704 1.00 84.88 271 GLN A C 1
ATOM 2249 O O . GLN A 1 271 ? -71.192 -12.578 109.733 1.00 84.88 271 GLN A O 1
ATOM 2254 N N . LEU A 1 272 ? -70.994 -12.153 107.544 1.00 86.12 272 LEU A N 1
ATOM 2255 C CA . LEU A 1 272 ? -72.321 -11.559 107.394 1.00 86.12 272 LEU A CA 1
ATOM 2256 C C . LEU A 1 272 ? -73.431 -12.596 107.621 1.00 86.12 272 LEU A C 1
ATOM 2258 O O . LEU A 1 272 ? -74.411 -12.294 108.303 1.00 86.12 272 LEU A O 1
ATOM 2262 N N . GLN A 1 273 ? -73.245 -13.829 107.136 1.00 85.62 273 GLN A N 1
ATOM 2263 C CA . GLN A 1 273 ? -74.126 -14.960 107.443 1.00 85.62 273 GLN A CA 1
ATOM 2264 C C . GLN A 1 273 ? -74.160 -15.243 108.948 1.00 85.62 273 GLN A C 1
ATOM 2266 O O . GLN A 1 273 ? -75.245 -15.253 109.527 1.00 85.62 273 GLN A O 1
ATOM 2271 N N . LEU A 1 274 ? -73.001 -15.335 109.607 1.00 87.12 274 LEU A N 1
ATOM 2272 C CA . LEU A 1 274 ? -72.911 -15.539 111.056 1.00 87.12 274 LEU A CA 1
ATOM 2273 C C . LEU A 1 274 ? -73.627 -14.432 111.851 1.00 87.12 274 LEU A C 1
ATOM 2275 O O . LEU A 1 274 ? -74.326 -14.704 112.828 1.00 87.12 274 LEU A O 1
ATOM 2279 N N . VAL A 1 275 ? -73.467 -13.169 111.445 1.00 83.44 275 VAL A N 1
ATOM 2280 C CA . VAL A 1 275 ? -74.169 -12.035 112.065 1.00 83.44 275 VAL A CA 1
ATOM 2281 C C . VAL A 1 275 ? -75.675 -12.137 111.836 1.00 83.44 275 VAL A C 1
ATOM 2283 O O . VAL A 1 275 ? -76.442 -11.897 112.769 1.00 83.44 275 VAL A O 1
ATOM 2286 N N . SER A 1 276 ? -76.111 -12.509 110.630 1.00 83.75 276 SER A N 1
ATOM 2287 C CA . SER A 1 276 ? -77.532 -12.684 110.319 1.00 83.75 276 SER A CA 1
ATOM 2288 C C . SER A 1 276 ? -78.167 -13.823 111.121 1.00 83.75 276 SER A C 1
ATOM 2290 O O . SER A 1 276 ? -79.267 -13.648 111.634 1.00 83.75 276 SER A O 1
ATOM 2292 N N . GLU A 1 277 ? -77.451 -14.931 111.336 1.00 84.94 277 GLU A N 1
ATOM 2293 C CA . GLU A 1 277 ? -77.885 -16.036 112.196 1.00 84.94 277 GLU A CA 1
ATOM 2294 C C . GLU A 1 277 ? -77.985 -15.599 113.656 1.00 84.94 277 GLU A C 1
ATOM 2296 O O . GLU A 1 277 ? -79.007 -15.829 114.297 1.00 84.94 277 GLU A O 1
ATOM 2301 N N . LYS A 1 278 ? -76.967 -14.905 114.183 1.00 83.06 278 LYS A N 1
ATOM 2302 C CA . LYS A 1 278 ? -77.007 -14.349 115.547 1.00 83.06 278 LYS A CA 1
ATOM 2303 C C . LYS A 1 278 ? -78.141 -13.340 115.726 1.00 83.06 278 LYS A C 1
ATOM 2305 O O . LYS A 1 278 ? -78.753 -13.289 116.791 1.00 83.06 278 LYS A O 1
ATOM 2310 N N . LYS A 1 279 ? -78.426 -12.538 114.698 1.00 85.06 279 LYS A N 1
ATOM 2311 C CA . LYS A 1 279 ? -79.559 -11.609 114.683 1.00 85.06 279 LYS A CA 1
ATOM 2312 C C . LYS A 1 279 ? -80.890 -12.361 114.656 1.00 85.06 279 LYS A C 1
ATOM 2314 O O . LYS A 1 279 ? -81.770 -12.025 115.433 1.00 85.06 279 LYS A O 1
ATOM 2319 N N . ALA A 1 280 ? -81.028 -13.393 113.828 1.00 79.44 280 ALA A N 1
ATOM 2320 C CA . ALA A 1 280 ? -82.221 -14.233 113.815 1.00 79.44 280 ALA A CA 1
ATOM 2321 C C . ALA A 1 280 ? -82.435 -14.903 115.182 1.00 79.44 280 ALA A C 1
ATOM 2323 O O . ALA A 1 280 ? -83.541 -14.857 115.709 1.00 79.44 280 ALA A O 1
ATOM 2324 N N . GLN A 1 281 ? -81.368 -15.426 115.800 1.00 78.62 281 GLN A N 1
ATOM 2325 C CA . GLN A 1 281 ? -81.392 -15.993 117.152 1.00 78.62 281 GLN A CA 1
ATOM 2326 C C . GLN A 1 281 ? -81.850 -14.971 118.201 1.00 78.62 281 GLN A C 1
ATOM 2328 O O . GLN A 1 281 ? -82.704 -15.285 119.035 1.00 78.62 281 GLN A O 1
ATOM 2333 N N . SER A 1 282 ? -81.323 -13.743 118.163 1.00 76.00 282 SER A N 1
ATOM 2334 C CA . SER A 1 282 ? -81.734 -12.688 119.094 1.00 76.00 282 SER A CA 1
ATOM 2335 C C . SER A 1 282 ? -83.166 -12.214 118.842 1.00 76.00 282 SER A C 1
ATOM 2337 O O . SER A 1 282 ? -83.891 -11.969 119.802 1.00 76.00 282 SER A O 1
ATOM 2339 N N . GLU A 1 283 ? -83.617 -12.155 117.588 1.00 79.44 283 GLU A N 1
ATOM 2340 C CA . GLU A 1 283 ? -85.008 -11.866 117.233 1.00 79.44 283 GLU A CA 1
ATOM 2341 C C . GLU A 1 283 ? -85.957 -12.955 117.743 1.00 79.44 283 GLU A C 1
ATOM 2343 O O . GLU A 1 283 ? -86.974 -12.615 118.347 1.00 79.44 283 GLU A O 1
ATOM 2348 N N . THR A 1 284 ? -85.616 -14.243 117.608 1.00 76.50 284 THR A N 1
ATOM 2349 C CA . THR A 1 284 ? -86.386 -15.334 118.234 1.00 76.50 284 THR A CA 1
ATOM 2350 C C . THR A 1 284 ? -86.423 -15.209 119.751 1.00 76.50 284 THR A C 1
ATOM 2352 O O . THR A 1 284 ? -87.502 -15.312 120.324 1.00 76.50 284 THR A O 1
ATOM 2355 N N . LEU A 1 285 ? -85.299 -14.900 120.407 1.00 75.38 285 LEU A N 1
ATOM 2356 C CA . LEU A 1 285 ? -85.262 -14.670 121.857 1.00 75.38 285 LEU A CA 1
ATOM 2357 C C . LEU A 1 285 ? -86.137 -13.480 122.271 1.00 75.38 285 LEU A C 1
ATOM 2359 O O . LEU A 1 285 ? -86.873 -13.562 123.252 1.00 75.38 285 LEU A O 1
ATOM 2363 N N . ILE A 1 286 ? -86.099 -12.377 121.520 1.00 76.56 286 ILE A N 1
ATOM 2364 C CA . ILE A 1 286 ? -86.969 -11.217 121.752 1.00 76.56 286 ILE A CA 1
ATOM 2365 C C . ILE A 1 286 ? -88.435 -11.615 121.577 1.00 76.56 286 ILE A C 1
ATOM 2367 O O . ILE A 1 286 ? -89.274 -11.184 122.366 1.00 76.56 286 ILE A O 1
ATOM 2371 N N . GLN A 1 287 ? -88.756 -12.432 120.575 1.00 75.50 287 GLN A N 1
ATOM 2372 C CA . GLN A 1 287 ? -90.122 -12.871 120.326 1.00 75.50 287 GLN A CA 1
ATOM 2373 C C . GLN A 1 287 ? -90.621 -13.833 121.406 1.00 75.50 287 GLN A C 1
ATOM 2375 O O . GLN A 1 287 ? -91.743 -13.667 121.880 1.00 75.50 287 GLN A O 1
ATOM 2380 N N . GLU A 1 288 ? -89.777 -14.749 121.882 1.00 76.38 288 GLU A N 1
ATOM 2381 C CA . GLU A 1 288 ? -90.051 -15.577 123.057 1.00 76.38 288 GLU A CA 1
ATOM 2382 C C . GLU A 1 288 ? -90.258 -14.724 124.310 1.00 76.38 288 GLU A C 1
ATOM 2384 O O . GLU A 1 288 ? -91.192 -14.966 125.071 1.00 76.38 288 GLU A O 1
ATOM 2389 N N . MET A 1 289 ? -89.432 -13.696 124.528 1.00 73.12 289 MET A N 1
ATOM 2390 C CA . MET A 1 289 ? -89.603 -12.779 125.656 1.00 73.12 289 MET A CA 1
ATOM 2391 C C . MET A 1 289 ? -90.889 -11.962 125.544 1.00 73.12 289 MET A C 1
ATOM 2393 O O . MET A 1 289 ? -91.602 -11.831 126.535 1.00 73.12 289 MET A O 1
ATOM 2397 N N . LYS A 1 290 ? -91.233 -11.456 124.356 1.00 74.50 290 LYS A N 1
ATOM 2398 C CA . LYS A 1 290 ? -92.509 -10.768 124.112 1.00 74.50 290 LYS A CA 1
ATOM 2399 C C . LYS A 1 290 ? -93.691 -11.699 124.318 1.00 74.50 290 LYS A C 1
ATOM 2401 O O . LYS A 1 290 ? -94.686 -11.276 124.893 1.00 74.50 290 LYS A O 1
ATOM 2406 N N . GLN A 1 291 ? -93.588 -12.954 123.888 1.00 74.06 291 GLN A N 1
ATOM 2407 C CA . GLN A 1 291 ? -94.621 -13.953 124.118 1.00 74.06 291 GLN A CA 1
ATOM 2408 C C . GLN A 1 291 ? -94.753 -14.239 125.614 1.00 74.06 291 GLN A C 1
ATOM 2410 O O . GLN A 1 291 ? -95.851 -14.132 126.139 1.00 74.06 291 GLN A O 1
ATOM 2415 N N . LYS A 1 292 ? -93.648 -14.467 126.338 1.00 71.38 292 LYS A N 1
ATOM 2416 C CA . LYS A 1 292 ? -93.643 -14.593 127.806 1.00 71.38 292 LYS A CA 1
ATOM 2417 C C . LYS A 1 292 ? -94.241 -13.364 128.492 1.00 71.38 292 LYS A C 1
ATOM 2419 O O . LYS A 1 292 ? -95.030 -13.525 129.418 1.00 71.38 292 LYS A O 1
ATOM 2424 N N . GLN A 1 293 ? -93.921 -12.156 128.029 1.00 69.00 293 GLN A N 1
ATOM 2425 C CA . GLN A 1 293 ? -94.476 -10.903 128.539 1.00 69.00 293 GLN A CA 1
ATOM 2426 C C . GLN A 1 293 ? -95.975 -10.785 128.243 1.00 69.00 293 GLN A C 1
ATOM 2428 O O . GLN A 1 293 ? -96.734 -10.391 129.122 1.00 69.00 293 GLN A O 1
ATOM 2433 N N . ALA A 1 294 ? -96.432 -11.155 127.046 1.00 67.19 294 ALA A N 1
ATOM 2434 C CA . ALA A 1 294 ? -97.847 -11.184 126.690 1.00 67.19 294 ALA A CA 1
ATOM 2435 C C . ALA A 1 294 ? -98.615 -12.197 127.550 1.00 67.19 294 ALA A C 1
ATOM 2437 O O . ALA A 1 294 ? -99.681 -11.864 128.060 1.00 67.19 294 ALA A O 1
ATOM 2438 N N . THR A 1 295 ? -98.041 -13.377 127.807 1.00 64.06 295 THR A N 1
ATOM 2439 C CA . THR A 1 295 ? -98.602 -14.383 128.721 1.00 64.06 295 THR A CA 1
ATOM 2440 C C . THR A 1 295 ? -98.628 -13.880 130.166 1.00 64.06 295 THR A C 1
ATOM 2442 O O . THR A 1 295 ? -99.624 -14.063 130.856 1.00 64.06 295 THR A O 1
ATOM 2445 N N . LEU A 1 296 ? -97.579 -13.184 130.620 1.00 61.69 296 LEU A N 1
ATOM 2446 C CA . LEU A 1 296 ? -97.533 -12.493 131.917 1.00 61.69 296 LEU A CA 1
ATOM 2447 C C . LEU A 1 296 ? -98.611 -11.414 132.024 1.00 61.69 296 LEU A C 1
ATOM 2449 O O . LEU A 1 296 ? -99.261 -11.305 133.056 1.00 61.69 296 LEU A O 1
ATOM 2453 N N . THR A 1 297 ? -98.818 -10.637 130.962 1.00 61.38 297 THR A N 1
ATOM 2454 C CA . THR A 1 297 ? -99.795 -9.542 130.929 1.00 61.38 297 THR A CA 1
ATOM 2455 C C . THR A 1 297 ? -101.218 -10.093 130.877 1.00 61.38 297 THR A C 1
ATOM 2457 O O . THR A 1 297 ? -102.079 -9.614 131.602 1.00 61.38 297 THR A O 1
ATOM 2460 N N . GLN A 1 298 ? -101.468 -11.154 130.104 1.00 61.50 298 GLN A N 1
ATOM 2461 C CA . GLN A 1 298 ? -102.746 -11.871 130.109 1.00 61.50 298 GLN A CA 1
ATOM 2462 C C . GLN A 1 298 ? -103.019 -12.542 131.456 1.00 61.50 298 GLN A C 1
ATOM 2464 O O . GLN A 1 298 ? -104.139 -12.451 131.948 1.00 61.50 298 GLN A O 1
ATOM 2469 N N . ALA A 1 299 ? -102.014 -13.154 132.087 1.00 59.28 299 ALA A N 1
ATOM 2470 C CA . ALA A 1 299 ? -102.142 -13.702 133.433 1.00 59.28 299 ALA A CA 1
ATOM 2471 C C . ALA A 1 299 ? -102.417 -12.595 134.461 1.00 59.28 299 ALA A C 1
ATOM 2473 O O . ALA A 1 299 ? -103.316 -12.747 135.277 1.00 59.28 299 ALA A O 1
ATOM 2474 N N . ALA A 1 300 ? -101.716 -11.460 134.389 1.00 55.22 300 ALA A N 1
ATOM 2475 C CA . ALA A 1 300 ? -101.933 -10.312 135.267 1.00 55.22 300 ALA A CA 1
ATOM 2476 C C . ALA A 1 300 ? -103.317 -9.671 135.064 1.00 55.22 300 ALA A C 1
ATOM 2478 O O . ALA A 1 300 ? -103.983 -9.349 136.043 1.00 55.22 300 ALA A O 1
ATOM 2479 N N . CYS A 1 301 ? -103.795 -9.536 133.823 1.00 52.75 301 CYS A N 1
ATOM 2480 C CA . CYS A 1 301 ? -105.140 -9.036 133.526 1.00 52.75 301 CYS A CA 1
ATOM 2481 C C . CYS A 1 301 ? -106.237 -10.026 133.943 1.00 52.75 301 CYS A C 1
ATOM 2483 O O . CYS A 1 301 ? -107.267 -9.597 134.456 1.00 52.75 301 CYS A O 1
ATOM 2485 N N . ALA A 1 302 ? -106.014 -11.336 133.794 1.00 54.56 302 ALA A N 1
ATOM 2486 C CA . ALA A 1 302 ? -106.915 -12.361 134.324 1.00 54.56 302 ALA A CA 1
ATOM 2487 C C . ALA A 1 302 ? -106.948 -12.359 135.866 1.00 54.56 302 ALA A C 1
ATOM 2489 O O . ALA A 1 302 ? -107.999 -12.593 136.452 1.00 54.56 302 ALA A O 1
ATOM 2490 N N . PHE A 1 303 ? -105.823 -12.039 136.515 1.00 52.28 303 PHE A N 1
ATOM 2491 C CA . PHE A 1 303 ? -105.683 -11.956 137.975 1.00 52.28 303 PHE A CA 1
ATOM 2492 C C . PHE A 1 303 ? -106.238 -10.643 138.564 1.00 52.28 303 PHE A C 1
ATOM 2494 O O . PHE A 1 303 ? -106.692 -10.617 139.704 1.00 52.28 303 PHE A O 1
ATOM 2501 N N . ALA A 1 304 ? -106.239 -9.547 137.797 1.00 53.41 304 ALA A N 1
ATOM 2502 C CA . ALA A 1 304 ? -106.750 -8.242 138.231 1.00 53.41 304 ALA A CA 1
ATOM 2503 C C . ALA A 1 304 ? -108.283 -8.109 138.137 1.00 53.41 304 ALA A C 1
ATOM 2505 O O . ALA A 1 304 ? -108.858 -7.230 138.775 1.00 53.41 304 ALA A O 1
ATOM 2506 N N . LEU A 1 305 ? -108.953 -8.967 137.359 1.00 50.25 305 LEU A N 1
ATOM 2507 C CA . LEU A 1 305 ? -110.406 -8.919 137.142 1.00 50.25 305 LEU A CA 1
ATOM 2508 C C . LEU A 1 305 ? -111.215 -9.818 138.092 1.00 50.25 305 LEU A C 1
ATOM 2510 O O . LEU A 1 305 ? -112.440 -9.877 137.994 1.00 50.25 305 LEU A O 1
ATOM 2514 N N . THR A 1 306 ? -110.565 -10.492 139.039 1.00 50.28 306 THR A N 1
ATOM 2515 C CA . THR A 1 306 ? -111.238 -11.283 140.074 1.00 50.28 306 THR A CA 1
ATOM 2516 C C . THR A 1 306 ? -111.371 -10.484 141.372 1.00 50.28 306 THR A C 1
ATOM 2518 O O . THR A 1 306 ? -110.376 -10.198 142.035 1.00 50.28 306 THR A O 1
ATOM 2521 N N . HIS A 1 307 ? -112.603 -10.147 141.766 1.00 45.78 307 HIS A N 1
ATOM 2522 C CA . HIS A 1 307 ? -112.918 -9.631 143.102 1.00 45.78 307 HIS A CA 1
ATOM 2523 C C . HIS A 1 307 ? -112.733 -10.751 144.141 1.00 45.78 307 HIS A C 1
ATOM 2525 O O . HIS A 1 307 ? -113.632 -11.561 144.340 1.00 45.78 307 HIS A O 1
ATOM 2531 N N . LEU A 1 308 ? -111.561 -10.810 144.777 1.00 50.00 308 LEU A N 1
ATOM 2532 C CA . LEU A 1 308 ? -111.229 -11.758 145.850 1.00 50.00 308 LEU A CA 1
ATOM 2533 C C . LEU A 1 308 ? -110.784 -10.996 147.103 1.00 50.00 308 LEU A C 1
ATOM 2535 O O . LEU A 1 308 ? -110.116 -9.963 147.012 1.00 50.00 308 LEU A O 1
ATOM 2539 N N . THR A 1 309 ? -111.166 -11.501 148.274 1.00 56.41 309 THR A N 1
ATOM 2540 C CA . THR A 1 309 ? -110.843 -10.901 149.579 1.00 56.41 309 THR A CA 1
ATOM 2541 C C . THR A 1 309 ? -109.423 -11.278 150.048 1.00 56.41 309 THR A C 1
ATOM 2543 O O . THR A 1 309 ? -108.815 -12.215 149.531 1.00 56.41 309 THR A O 1
ATOM 2546 N N . LEU A 1 310 ? -108.846 -10.526 151.001 1.00 51.19 310 LEU A N 1
ATOM 2547 C CA . LEU A 1 310 ? -107.409 -10.568 151.356 1.00 51.19 310 LEU A CA 1
ATOM 2548 C C . LEU A 1 310 ? -106.888 -11.963 151.783 1.00 51.19 310 LEU A C 1
ATOM 2550 O O . LEU A 1 310 ? -105.723 -12.279 151.540 1.00 51.19 310 LEU A O 1
ATOM 2554 N N . ASP A 1 311 ? -107.738 -12.809 152.372 1.00 54.50 311 ASP A N 1
ATOM 2555 C CA . ASP A 1 311 ? -107.367 -14.170 152.790 1.00 54.50 311 ASP A CA 1
ATOM 2556 C C . ASP A 1 311 ? -107.451 -15.204 151.650 1.00 54.50 311 ASP A C 1
ATOM 2558 O O . ASP A 1 311 ? -106.720 -16.196 151.650 1.00 54.50 311 ASP A O 1
ATOM 2562 N N . GLU A 1 312 ? -108.240 -14.940 150.606 1.00 55.50 312 GLU A N 1
ATOM 2563 C CA . GLU A 1 312 ? -108.307 -15.779 149.398 1.00 55.50 312 GLU A CA 1
ATOM 2564 C C . GLU A 1 312 ? -107.123 -15.506 148.446 1.00 55.50 312 GLU A C 1
ATOM 2566 O O . GLU A 1 312 ? -106.691 -16.382 147.689 1.00 55.50 312 GLU A O 1
ATOM 2571 N N . TRP A 1 313 ? -106.523 -14.316 148.559 1.00 57.34 313 TRP A N 1
ATOM 2572 C CA . TRP A 1 313 ? -105.344 -13.866 147.809 1.00 57.34 313 TRP A CA 1
ATOM 2573 C C . TRP A 1 313 ? -104.103 -14.747 148.044 1.00 57.34 313 TRP A C 1
ATOM 2575 O O . TRP A 1 313 ? -103.305 -14.981 147.132 1.00 57.34 313 TRP A O 1
ATOM 2585 N N . ARG A 1 314 ? -103.941 -15.277 149.266 1.00 56.59 314 ARG A N 1
ATOM 2586 C CA . ARG A 1 314 ? -102.751 -16.047 149.671 1.00 56.59 314 ARG A CA 1
ATOM 2587 C C . ARG A 1 314 ? -102.726 -17.461 149.079 1.00 56.59 314 ARG A C 1
ATOM 2589 O O . ARG A 1 314 ? -101.654 -17.958 148.748 1.00 56.59 314 ARG A O 1
ATOM 2596 N N . VAL A 1 315 ? -103.889 -18.087 148.891 1.00 60.69 315 VAL A N 1
ATOM 2597 C CA . VAL A 1 315 ? -103.999 -19.476 148.402 1.00 60.69 315 VAL A CA 1
ATOM 2598 C C . VAL A 1 315 ? -103.929 -19.560 146.870 1.00 60.69 315 VAL A C 1
ATOM 2600 O O . VAL A 1 315 ? -103.396 -20.532 146.333 1.00 60.69 315 VAL A O 1
ATOM 2603 N N . GLN A 1 316 ? -104.406 -18.544 146.137 1.00 55.78 316 GLN A N 1
ATOM 2604 C CA . GLN A 1 316 ? -104.293 -18.527 144.670 1.00 55.78 316 GLN A CA 1
ATOM 2605 C C . GLN A 1 316 ? -102.875 -18.215 144.163 1.00 55.78 316 GLN A C 1
ATOM 2607 O O . GLN A 1 316 ? -102.460 -18.767 143.143 1.00 55.78 316 GLN A O 1
ATOM 2612 N N . MET A 1 317 ? -102.100 -17.399 144.885 1.00 55.81 317 MET A N 1
ATOM 2613 C CA . MET A 1 317 ? -100.696 -17.108 144.555 1.00 55.81 317 MET A CA 1
ATOM 2614 C C . MET A 1 317 ? -99.800 -18.360 144.582 1.00 55.81 317 MET A C 1
ATOM 2616 O O . MET A 1 317 ? -98.897 -18.478 143.756 1.00 55.81 317 MET A O 1
ATOM 2620 N N . GLU A 1 318 ? -100.062 -19.332 145.466 1.00 56.91 318 GLU A N 1
ATOM 2621 C CA . GLU A 1 318 ? -99.296 -20.591 145.512 1.00 56.91 318 GLU A CA 1
ATOM 2622 C C . GLU A 1 318 ? -99.583 -21.539 144.338 1.00 56.91 318 GLU A C 1
ATOM 2624 O O . GLU A 1 318 ? -98.746 -22.385 144.024 1.00 56.91 318 GLU A O 1
ATOM 2629 N N . LYS A 1 319 ? -100.731 -21.386 143.665 1.00 56.34 319 LYS A N 1
ATOM 2630 C CA . LYS A 1 319 ? -101.162 -22.236 142.540 1.00 56.34 319 LYS A CA 1
ATOM 2631 C C . LYS A 1 319 ? -101.030 -21.560 141.171 1.00 56.34 319 LYS A C 1
ATOM 2633 O O . LYS A 1 319 ? -101.341 -22.182 140.157 1.00 56.34 319 LYS A O 1
ATOM 2638 N N . SER A 1 320 ? -100.581 -20.305 141.124 1.00 50.00 320 SER A N 1
ATOM 2639 C CA . SER A 1 320 ? -100.480 -19.537 139.883 1.00 50.00 320 SER A CA 1
ATOM 2640 C C . SER A 1 320 ? -99.189 -19.849 139.107 1.00 50.00 320 SER A C 1
ATOM 2642 O O . SER A 1 320 ? -98.105 -19.881 139.700 1.00 50.00 320 SER A O 1
ATOM 2644 N N . PRO A 1 321 ? -99.255 -19.996 137.768 1.00 55.19 321 PRO A N 1
ATOM 2645 C CA . PRO A 1 321 ? -98.079 -20.189 136.913 1.00 55.19 321 PRO A CA 1
ATOM 2646 C C . PRO A 1 321 ? -97.080 -19.014 136.947 1.00 55.19 321 PRO A C 1
ATOM 2648 O O . PRO A 1 321 ? -95.954 -19.159 136.473 1.00 55.19 321 PRO A O 1
ATOM 2651 N N . LEU A 1 322 ? -97.441 -17.874 137.551 1.00 49.53 322 LEU A N 1
ATOM 2652 C CA . LEU A 1 322 ? -96.576 -16.698 137.711 1.00 49.53 322 LEU A CA 1
ATOM 2653 C C . LEU A 1 322 ? -95.286 -16.982 138.506 1.00 49.53 322 LEU A C 1
ATOM 2655 O O . LEU A 1 322 ? -94.249 -16.392 138.209 1.00 49.53 322 LEU A O 1
ATOM 2659 N N . LYS A 1 323 ? -95.294 -17.932 139.454 1.00 53.53 323 LYS A N 1
ATOM 2660 C CA . LYS A 1 323 ? -94.089 -18.295 140.232 1.00 53.53 323 LYS A CA 1
ATOM 2661 C C . LYS A 1 323 ? -93.009 -18.972 139.380 1.00 53.53 323 LYS A C 1
ATOM 2663 O O . LYS A 1 323 ? -91.824 -18.833 139.673 1.00 53.53 323 LYS A O 1
ATOM 2668 N N . THR A 1 324 ? -93.406 -19.690 138.332 1.00 54.25 324 THR A N 1
ATOM 2669 C CA . THR A 1 324 ? -92.481 -20.390 137.427 1.00 54.25 324 THR A CA 1
ATOM 2670 C C . THR A 1 324 ? -91.914 -19.454 136.359 1.00 54.25 324 THR A C 1
ATOM 2672 O O . THR A 1 324 ? -90.847 -19.724 135.830 1.00 54.25 324 THR A O 1
ATOM 2675 N N . ILE A 1 325 ? -92.605 -18.349 136.053 1.00 53.81 325 ILE A N 1
ATOM 2676 C CA . ILE A 1 325 ? -92.201 -17.387 135.014 1.00 53.81 325 ILE A CA 1
ATOM 2677 C C . ILE A 1 325 ? -91.233 -16.316 135.560 1.00 53.81 325 ILE A C 1
ATOM 2679 O O . ILE A 1 325 ? -90.443 -15.770 134.797 1.00 53.81 325 ILE A O 1
ATOM 2683 N N . CYS A 1 326 ? -91.255 -16.024 136.867 1.00 46.59 326 CYS A N 1
ATOM 2684 C CA . CYS A 1 326 ? -90.314 -15.090 137.512 1.00 46.59 326 CYS A CA 1
ATOM 2685 C C . CYS A 1 326 ? -88.978 -15.721 137.969 1.00 46.59 326 CYS A C 1
ATOM 2687 O O . CYS A 1 326 ? -88.143 -14.999 138.512 1.00 46.59 326 CYS A O 1
ATOM 2689 N N . LYS A 1 327 ? -88.780 -17.034 137.789 1.00 47.53 327 LYS A N 1
ATOM 2690 C CA . LYS A 1 327 ? -87.497 -17.732 137.999 1.00 47.53 327 LYS A CA 1
ATOM 2691 C C . LYS A 1 327 ? -86.758 -17.899 136.678 1.00 47.53 327 LYS A C 1
ATOM 2693 O O . LYS A 1 327 ? -85.514 -17.829 136.720 1.00 47.53 327 LYS A O 1
#

Secondary structure (DSSP, 8-state):
--SSSHHHHHHHHHHHHHHHHHHHHHHHHHHHHHHHHHHTTS-GGGS--THHHHHHHHHHHH-GGGS-HHHHHHHHHHHHTTPPP---SSHHHHHHHHHHHHHHHHHHHHHHHHHHHHHHHHHHHHHHHHHHHHHHHHHHHHHHHHHHHHHHHHHHHHHHHHHHHHHHHHHHHHHHHHHHHHHHHHHHHHHHHHHHHHHHHHHHHHHHHHHHHHHHHHHHHHHHHHHHHHHHHHHHHHHHHHHHHHHHHHHHHHHHHHHHHHHHHHHHHHHHHHHHHHHHHHHHHHHHHHHHHHHHHHHHHHHHT----TTHHHHHHHH-THHHH--

InterPro domains:
  IPR049052 Novel STAND NTPase 1 [PF20703] (2-44)

Radius of gyration: 126.81 Å; chains: 1; bounding box: 243×63×315 Å

pLDDT: mean 79.97, std 13.67, range [40.47, 95.5]

Organism: NCBI:txid890399